Protein AF-A0A150PLE3-F1 (afdb_monomer)

Radius of gyration: 23.39 Å; Cα contacts (8 Å, |Δi|>4): 532; chains: 1; bounding box: 76×38×70 Å

Structure (mmCIF, N/CA/C/O backbone):
data_AF-A0A150PLE3-F1
#
_entry.id   AF-A0A150PLE3-F1
#
loop_
_atom_site.group_PDB
_atom_site.id
_atom_site.type_symbol
_atom_site.label_atom_id
_atom_site.label_alt_id
_atom_site.label_comp_id
_atom_site.label_asym_id
_atom_site.label_entity_id
_atom_site.label_seq_id
_atom_site.pdbx_PDB_ins_code
_atom_site.Cartn_x
_atom_site.Cartn_y
_atom_site.Cartn_z
_atom_site.occupancy
_atom_site.B_iso_or_equiv
_atom_site.auth_seq_id
_atom_site.auth_comp_id
_atom_site.auth_asym_id
_atom_site.auth_atom_id
_atom_site.pdbx_PDB_model_num
ATOM 1 N N . MET A 1 1 ? -50.267 1.550 -5.453 1.00 39.22 1 MET A N 1
ATOM 2 C CA . MET A 1 1 ? -49.563 1.304 -4.182 1.00 39.22 1 MET A CA 1
ATOM 3 C C . MET A 1 1 ? -48.251 2.060 -4.286 1.00 39.22 1 MET A C 1
ATOM 5 O O . MET A 1 1 ? -47.307 1.578 -4.889 1.00 39.22 1 MET A O 1
ATOM 9 N N . THR A 1 2 ? -48.293 3.334 -3.910 1.00 31.88 2 THR A N 1
ATOM 10 C CA . THR A 1 2 ? -47.158 4.260 -3.940 1.00 31.88 2 THR A CA 1
ATOM 11 C C . THR A 1 2 ? -46.211 3.875 -2.815 1.00 31.88 2 THR A C 1
ATOM 13 O O . THR A 1 2 ? -46.629 3.831 -1.661 1.00 31.88 2 THR A O 1
ATOM 16 N N . ILE A 1 3 ? -44.977 3.520 -3.169 1.00 38.31 3 ILE A N 1
ATOM 17 C CA . ILE A 1 3 ? -43.905 3.283 -2.206 1.00 38.31 3 ILE A CA 1
ATOM 18 C C . ILE A 1 3 ? -43.530 4.657 -1.664 1.00 38.31 3 ILE A C 1
ATOM 20 O O . ILE A 1 3 ? -43.031 5.509 -2.396 1.00 38.31 3 ILE A O 1
ATOM 24 N N . ASP A 1 4 ? -43.886 4.869 -0.407 1.00 33.38 4 ASP A N 1
ATOM 25 C CA . ASP A 1 4 ? -43.558 6.048 0.372 1.00 33.38 4 ASP A CA 1
ATOM 26 C C . ASP A 1 4 ? -42.055 5.995 0.672 1.00 33.38 4 ASP A C 1
ATOM 28 O O . ASP A 1 4 ? -41.605 5.267 1.555 1.00 33.38 4 ASP A O 1
ATOM 32 N N . THR A 1 5 ? -41.247 6.678 -0.138 1.00 41.50 5 THR A N 1
ATOM 33 C CA . THR A 1 5 ? -39.854 6.954 0.210 1.00 41.50 5 THR A CA 1
ATOM 34 C C . THR A 1 5 ? -39.858 8.133 1.169 1.00 41.50 5 THR A C 1
ATOM 36 O O . THR A 1 5 ? -39.754 9.290 0.753 1.00 41.50 5 THR A O 1
ATOM 39 N N . THR A 1 6 ? -40.015 7.844 2.458 1.00 40.66 6 THR A N 1
ATOM 40 C CA . THR A 1 6 ? -39.652 8.791 3.512 1.00 40.66 6 THR A CA 1
ATOM 41 C C . THR A 1 6 ? -38.208 9.241 3.279 1.00 40.66 6 THR A C 1
ATOM 43 O O . THR A 1 6 ? -37.345 8.377 3.112 1.00 40.66 6 THR A O 1
ATOM 46 N N . PRO A 1 7 ? -37.920 10.553 3.235 1.00 47.47 7 PRO A N 1
ATOM 47 C CA . PRO A 1 7 ? -36.546 11.028 3.178 1.00 47.47 7 PRO A CA 1
ATOM 48 C C . PRO A 1 7 ? -35.838 10.581 4.460 1.00 47.47 7 PRO A C 1
ATOM 50 O O . PRO A 1 7 ? -36.379 10.780 5.551 1.00 47.47 7 PRO A O 1
ATOM 53 N N . ASP A 1 8 ? -34.670 9.949 4.317 1.00 51.66 8 ASP A N 1
ATOM 54 C CA . ASP A 1 8 ? -33.804 9.590 5.441 1.00 51.66 8 ASP A CA 1
ATOM 55 C C . ASP A 1 8 ? -33.682 10.792 6.380 1.00 51.66 8 ASP A C 1
ATOM 57 O O . ASP A 1 8 ? -33.382 11.914 5.955 1.00 51.66 8 ASP A O 1
ATOM 61 N N . ALA A 1 9 ? -33.985 10.571 7.658 1.00 50.09 9 ALA A N 1
ATOM 62 C CA . ALA A 1 9 ? -33.806 11.590 8.675 1.00 50.09 9 ALA A CA 1
ATOM 63 C C . ALA A 1 9 ? -32.345 12.079 8.636 1.00 50.09 9 ALA A C 1
ATOM 65 O O . ALA A 1 9 ? -31.439 11.257 8.489 1.00 50.09 9 ALA A O 1
ATOM 66 N N . PRO A 1 10 ? -32.085 13.393 8.763 1.00 55.75 10 PRO A N 1
ATOM 67 C CA . PRO A 1 10 ? -30.721 13.901 8.769 1.00 55.75 10 PRO A CA 1
ATOM 68 C C . PRO A 1 10 ? -29.934 13.234 9.898 1.00 55.75 10 PRO A C 1
ATOM 70 O O . PRO A 1 10 ? -30.372 13.249 11.052 1.00 55.75 10 PRO A O 1
ATOM 73 N N . VAL A 1 11 ? -28.782 12.649 9.556 1.00 58.62 11 VAL A N 1
ATOM 74 C CA . VAL A 1 11 ? -27.850 12.080 10.533 1.00 58.62 11 VAL A CA 1
ATOM 75 C C . VAL A 1 11 ? -27.511 13.182 11.545 1.00 58.62 11 VAL A C 1
ATOM 77 O O . VAL A 1 11 ? -27.104 14.277 11.136 1.00 58.62 11 VAL A O 1
ATOM 80 N N . PRO A 1 12 ? -27.733 12.962 12.855 1.00 66.38 12 PRO A N 1
ATOM 81 C CA . PRO A 1 12 ? -27.358 13.928 13.875 1.00 66.38 12 PRO A CA 1
ATOM 82 C C . PRO A 1 12 ? -25.873 14.263 13.752 1.00 66.38 12 PRO A C 1
ATOM 84 O O . PRO A 1 12 ? -25.043 13.368 13.632 1.00 66.38 12 PRO A O 1
ATOM 87 N N . SER A 1 13 ? -25.530 15.552 13.795 1.00 81.69 13 SER A N 1
ATOM 88 C CA . SER A 1 13 ? -24.130 15.975 13.742 1.00 81.69 13 SER A CA 1
ATOM 89 C C . SER A 1 13 ? -23.331 15.307 14.862 1.00 81.69 13 SER A C 1
ATOM 91 O O . SER A 1 13 ? -23.668 15.462 16.037 1.00 81.69 13 SER A O 1
ATOM 93 N N . VAL A 1 14 ? -22.255 14.603 14.503 1.00 89.62 14 VAL A N 1
ATOM 94 C CA . VAL A 1 14 ? -21.328 13.983 15.463 1.00 89.62 14 VAL A CA 1
ATOM 95 C C . VAL A 1 14 ? -20.436 14.999 16.180 1.00 89.62 14 VAL A C 1
ATOM 97 O O . VAL A 1 14 ? -19.838 14.668 17.204 1.00 89.62 14 VAL A O 1
ATOM 100 N N . LEU A 1 15 ? -20.371 16.242 15.684 1.00 89.38 15 LEU A N 1
ATOM 101 C CA . LEU A 1 15 ? -19.474 17.287 16.190 1.00 89.38 15 LEU A CA 1
ATOM 102 C C . LEU A 1 15 ? -19.550 17.484 17.711 1.00 89.38 15 LEU A C 1
ATOM 104 O O . LEU A 1 15 ? -18.491 17.503 18.327 1.00 89.38 15 LEU A O 1
ATOM 108 N N . PRO A 1 16 ? -20.730 17.534 18.368 1.00 93.19 16 PRO A N 1
ATOM 109 C CA . PRO A 1 16 ? -20.786 17.705 19.818 1.00 93.19 16 PRO A CA 1
ATOM 110 C C . PRO A 1 16 ? -20.106 16.563 20.586 1.00 93.19 16 PRO A C 1
ATOM 112 O O . PRO A 1 16 ? -19.439 16.811 21.586 1.00 93.19 16 PRO A O 1
ATOM 115 N N . LYS A 1 17 ? -20.248 15.315 20.115 1.00 93.94 17 LYS A N 1
ATOM 116 C CA . LYS A 1 17 ? -19.614 14.141 20.737 1.00 93.94 17 LYS A CA 1
ATOM 117 C C . LYS A 1 17 ? -18.104 14.147 20.499 1.00 93.94 17 LYS A C 1
ATOM 119 O O . LYS A 1 17 ? -17.339 13.879 21.422 1.00 93.94 17 LYS A O 1
ATOM 124 N N . VAL A 1 18 ? -17.679 14.473 19.278 1.00 93.44 18 VAL A N 1
ATOM 125 C CA . VAL A 1 18 ? -16.258 14.582 18.916 1.00 93.44 18 VAL A CA 1
ATOM 126 C C . VAL A 1 18 ? -15.579 15.699 19.712 1.00 93.44 18 VAL A C 1
ATOM 128 O O . VAL A 1 18 ? -14.498 15.491 20.257 1.00 93.44 18 VAL A O 1
ATOM 131 N N . ASP A 1 19 ? -16.213 16.865 19.822 1.00 93.19 19 ASP A N 1
ATOM 132 C CA . ASP A 1 19 ? -15.675 18.006 20.560 1.00 93.19 19 ASP A CA 1
ATOM 133 C C . ASP A 1 19 ? -15.626 17.734 22.068 1.00 93.19 19 ASP A C 1
ATOM 135 O O . ASP A 1 19 ? -14.649 18.118 22.711 1.00 93.19 19 ASP A O 1
ATOM 139 N N . GLU A 1 20 ? -16.597 16.998 22.629 1.00 94.75 20 GLU A N 1
ATOM 140 C CA . GLU A 1 20 ? -16.521 16.534 24.023 1.00 94.75 20 GLU A CA 1
ATOM 141 C C . GLU A 1 20 ? -15.296 15.627 24.238 1.00 94.75 20 GLU A C 1
ATOM 143 O O . GLU A 1 20 ? -14.551 15.825 25.199 1.00 94.75 20 GLU A O 1
ATOM 148 N N . ILE A 1 21 ? -15.041 14.667 23.339 1.00 93.50 21 ILE A N 1
ATOM 149 C CA . ILE A 1 21 ? -13.860 13.791 23.426 1.00 93.50 21 ILE A CA 1
ATOM 150 C C . ILE A 1 21 ? -12.568 14.614 23.318 1.00 93.50 21 ILE A C 1
ATOM 152 O O . ILE A 1 21 ? -11.680 14.475 24.159 1.00 93.50 21 ILE A O 1
ATOM 156 N N . ARG A 1 22 ? -12.475 15.523 22.339 1.00 93.06 22 ARG A N 1
ATOM 157 C CA . ARG A 1 22 ? -11.304 16.401 22.158 1.00 93.06 22 ARG A CA 1
ATOM 158 C C . ARG A 1 22 ? -11.044 17.272 23.381 1.00 93.06 22 ARG A C 1
ATOM 160 O O . ARG A 1 22 ? -9.894 17.436 23.771 1.00 93.06 22 ARG A O 1
ATOM 167 N N . GLN A 1 23 ? -12.091 17.825 23.994 1.00 91.94 23 GLN A N 1
ATOM 168 C CA . GLN A 1 23 ? -11.955 18.653 25.189 1.00 91.94 23 GLN A CA 1
ATOM 169 C C . GLN A 1 23 ? -11.372 17.858 26.360 1.00 91.94 23 GLN A C 1
ATOM 171 O O . GLN A 1 23 ? -10.548 18.390 27.102 1.00 91.94 23 GLN A O 1
ATOM 176 N N . ARG A 1 24 ? -11.771 16.593 26.514 1.00 91.50 24 ARG A N 1
ATOM 177 C CA . ARG A 1 24 ? -11.245 15.711 27.565 1.00 91.50 24 ARG A CA 1
ATOM 178 C C . ARG A 1 24 ? -9.783 15.346 27.324 1.00 91.50 24 ARG A C 1
ATOM 180 O O 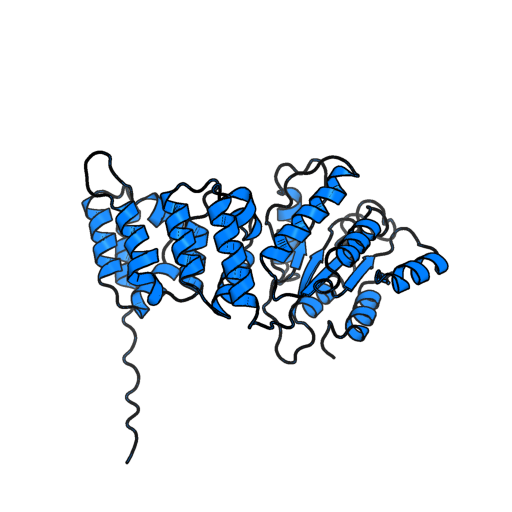. ARG A 1 24 ? -8.986 15.419 28.249 1.00 91.50 24 ARG A O 1
ATOM 187 N N . MET A 1 25 ? -9.426 15.072 26.072 1.00 90.50 25 MET A N 1
ATOM 188 C CA . MET A 1 25 ? -8.047 14.784 25.657 1.00 90.50 25 MET A CA 1
ATOM 189 C C . MET A 1 25 ? -7.132 16.024 25.624 1.00 90.50 25 MET A C 1
ATOM 191 O O . MET A 1 25 ? -5.921 15.904 25.479 1.00 90.50 25 MET A O 1
ATOM 195 N N . ALA A 1 26 ? -7.673 17.243 25.743 1.00 85.75 26 ALA A N 1
ATOM 196 C CA . ALA A 1 26 ? -6.869 18.470 25.696 1.00 85.75 26 ALA A CA 1
ATOM 197 C C . ALA A 1 26 ? -5.962 18.656 26.930 1.00 85.75 26 ALA A C 1
ATOM 199 O O . ALA A 1 26 ? -5.057 19.494 26.919 1.00 85.75 26 ALA A O 1
ATOM 200 N N . SER A 1 27 ? -6.213 17.904 28.003 1.00 77.94 27 SER A N 1
ATOM 201 C CA . SER A 1 27 ? -5.409 17.881 29.226 1.00 77.94 27 SER A CA 1
ATOM 202 C C . SER A 1 27 ? -5.135 16.440 29.659 1.00 77.94 27 SER A C 1
ATOM 204 O O . SER A 1 27 ? -5.457 15.511 28.931 1.00 77.94 27 SER A O 1
ATOM 206 N N . HIS A 1 28 ? -4.527 16.229 30.830 1.00 79.69 28 HIS A N 1
ATOM 207 C CA . HIS A 1 28 ? -4.332 14.872 31.344 1.00 79.69 28 HIS A CA 1
ATOM 208 C C . HIS A 1 28 ? -5.683 14.161 31.509 1.00 79.69 28 HIS A C 1
ATOM 210 O O . HIS A 1 28 ? -6.476 14.561 32.361 1.00 79.69 28 HIS A O 1
ATOM 216 N N . THR A 1 29 ? -5.909 13.118 30.713 1.00 81.56 29 THR A N 1
ATOM 217 C CA . THR A 1 29 ? -7.117 12.293 30.759 1.00 81.56 29 THR A CA 1
ATOM 218 C C . THR A 1 29 ? -7.125 11.477 32.050 1.00 81.56 29 THR A C 1
ATOM 220 O O . THR A 1 29 ? -6.247 10.643 32.286 1.00 81.56 29 THR A O 1
ATOM 223 N N . ASP A 1 30 ? -8.097 11.736 32.924 1.00 85.69 30 ASP A N 1
ATOM 224 C CA . ASP A 1 30 ? -8.266 10.968 34.153 1.00 85.69 30 ASP A CA 1
ATOM 225 C C . ASP A 1 30 ? -9.236 9.781 33.975 1.00 85.69 30 ASP A C 1
ATOM 227 O O . ASP A 1 30 ? -9.789 9.532 32.906 1.00 85.69 30 ASP A O 1
ATOM 231 N N . ARG A 1 31 ? -9.475 9.017 35.049 1.00 82.56 31 ARG A N 1
ATOM 232 C CA . ARG A 1 31 ? -10.356 7.832 35.004 1.00 82.56 31 ARG A CA 1
ATOM 233 C C . ARG A 1 31 ? -11.800 8.161 34.620 1.00 82.56 31 ARG A C 1
ATOM 235 O O . ARG A 1 31 ? -12.495 7.307 34.068 1.00 82.56 31 ARG A O 1
ATOM 242 N N . HIS A 1 32 ? -12.288 9.336 35.008 1.00 86.06 32 HIS A N 1
ATOM 243 C CA . HIS A 1 32 ? -13.633 9.773 34.667 1.00 86.06 32 HIS A CA 1
ATOM 244 C C . HIS A 1 32 ? -13.705 10.173 33.201 1.00 86.06 32 HIS A C 1
ATOM 246 O O . HIS A 1 32 ? -14.693 9.833 32.551 1.00 86.06 32 HIS A O 1
ATOM 252 N N . ASP A 1 33 ? -12.658 10.813 32.686 1.00 89.38 33 ASP A N 1
ATOM 253 C CA . ASP A 1 33 ? -12.546 11.147 31.272 1.00 89.38 33 ASP A CA 1
ATOM 254 C C . ASP A 1 33 ? -12.448 9.895 30.396 1.00 89.38 33 ASP A C 1
ATOM 256 O O . ASP A 1 33 ? -13.267 9.738 29.493 1.00 89.38 33 ASP A O 1
ATOM 260 N N . GLU A 1 34 ? -11.548 8.956 30.712 1.00 91.00 34 GLU A N 1
ATOM 261 C CA . GLU A 1 34 ? -11.399 7.674 30.000 1.00 91.00 34 GLU A CA 1
ATOM 262 C C . GLU A 1 34 ? -12.737 6.917 29.927 1.00 91.00 34 GLU A C 1
ATOM 264 O O . GLU A 1 34 ? -13.187 6.501 28.857 1.00 91.00 34 GLU A O 1
ATOM 269 N N . ARG A 1 35 ? -13.431 6.785 31.067 1.00 90.00 35 ARG A N 1
ATOM 270 C CA . ARG A 1 35 ? -14.735 6.113 31.122 1.00 90.00 35 ARG A CA 1
ATOM 271 C C . ARG A 1 35 ? -15.794 6.863 30.323 1.00 90.00 35 ARG A C 1
ATOM 273 O O . ARG A 1 35 ? -16.616 6.238 29.659 1.00 90.00 35 ARG A O 1
ATOM 280 N N . ARG A 1 36 ? -15.796 8.194 30.381 1.00 93.75 36 ARG A N 1
ATOM 281 C CA . ARG A 1 36 ? -16.767 9.000 29.645 1.00 93.75 36 ARG A CA 1
ATOM 282 C C . ARG A 1 36 ? -16.551 8.898 28.137 1.00 93.75 36 ARG A C 1
ATOM 284 O O . ARG A 1 36 ? -17.527 8.813 27.400 1.00 93.75 36 ARG A O 1
ATOM 291 N N . ILE A 1 37 ? -15.302 8.847 27.685 1.00 94.00 37 ILE A N 1
ATOM 292 C CA . ILE A 1 37 ? -14.962 8.586 26.284 1.00 94.00 37 ILE A CA 1
ATOM 293 C C . ILE A 1 37 ? -15.528 7.224 25.852 1.00 94.00 37 ILE A C 1
ATOM 295 O O . ILE A 1 37 ? -16.214 7.151 24.832 1.00 94.00 37 ILE A O 1
ATOM 299 N N . LEU A 1 38 ? -15.334 6.171 26.656 1.00 94.38 38 LEU A N 1
ATOM 300 C CA . LEU A 1 38 ? -15.915 4.848 26.393 1.00 94.38 38 LEU A CA 1
ATOM 301 C C . LEU A 1 38 ? -17.447 4.884 26.319 1.00 94.38 38 LEU A C 1
ATOM 303 O O . LEU A 1 38 ? -18.021 4.311 25.399 1.00 94.38 38 LEU A O 1
ATOM 307 N N . GLU A 1 39 ? -18.116 5.577 27.242 1.00 95.44 39 GLU A N 1
ATOM 308 C CA . GLU A 1 39 ? -19.578 5.734 27.233 1.00 95.44 39 GLU A CA 1
ATOM 309 C C . GLU A 1 39 ? -20.081 6.433 25.962 1.00 95.44 39 GLU A C 1
ATOM 311 O O . GLU A 1 39 ? -21.089 6.019 25.388 1.00 95.44 39 GLU A O 1
ATOM 316 N N . ILE A 1 40 ? -19.385 7.485 25.517 1.00 96.25 40 ILE A N 1
ATOM 317 C CA . ILE A 1 40 ? -19.740 8.231 24.304 1.00 96.25 40 ILE A CA 1
ATOM 318 C C . ILE A 1 40 ? -19.611 7.332 23.070 1.00 96.25 40 ILE A C 1
ATOM 320 O O . ILE A 1 40 ? -20.536 7.286 22.258 1.00 96.25 40 ILE A O 1
ATOM 324 N N . LEU A 1 41 ? -18.499 6.602 22.943 1.00 96.50 41 LEU A N 1
ATOM 325 C CA . LEU A 1 41 ? -18.254 5.694 21.818 1.00 96.50 41 LEU A CA 1
ATOM 326 C C . LEU A 1 41 ? -19.226 4.505 21.830 1.00 96.50 41 LEU A C 1
ATOM 328 O O . LEU A 1 41 ? -19.823 4.181 20.806 1.00 96.50 41 LEU A O 1
ATOM 332 N N . ALA A 1 42 ? -19.449 3.888 22.992 1.00 96.69 42 ALA A N 1
ATOM 333 C CA . ALA A 1 42 ? -20.355 2.752 23.134 1.00 96.69 42 ALA A CA 1
ATOM 334 C C . ALA A 1 42 ? -21.823 3.134 22.886 1.00 96.69 42 ALA A C 1
ATOM 336 O O . ALA A 1 42 ? -22.580 2.334 22.337 1.00 96.69 42 ALA A O 1
ATOM 337 N N . GLY A 1 43 ? -22.226 4.350 23.269 1.00 95.88 43 GLY A N 1
ATOM 338 C CA . GLY A 1 43 ? -23.582 4.869 23.086 1.00 95.88 43 GLY A CA 1
ATOM 339 C C . GLY A 1 43 ? -23.864 5.474 21.706 1.00 95.88 43 GLY A C 1
ATOM 340 O O . GLY A 1 43 ? -25.008 5.838 21.435 1.00 95.88 43 GLY A O 1
ATOM 341 N N . ALA A 1 44 ? -22.856 5.612 20.842 1.00 96.19 44 ALA A N 1
ATOM 342 C CA . ALA A 1 44 ? -23.039 6.102 19.480 1.00 96.19 44 ALA A CA 1
ATOM 343 C C . ALA A 1 44 ? -23.742 5.056 18.600 1.00 96.19 44 ALA A C 1
ATOM 345 O O . ALA A 1 44 ? -23.490 3.851 18.713 1.00 96.19 44 ALA A O 1
ATOM 346 N N . THR A 1 45 ? -24.602 5.518 17.690 1.00 96.38 45 THR A N 1
ATOM 347 C CA . THR A 1 45 ? -25.129 4.676 16.602 1.00 96.38 45 THR A CA 1
ATOM 348 C C . THR A 1 45 ? -23.991 4.202 15.689 1.00 96.38 45 THR A C 1
ATOM 350 O O . THR A 1 45 ? -22.887 4.735 15.756 1.00 96.38 45 THR A O 1
ATOM 353 N N . ALA A 1 46 ? -24.234 3.201 14.838 1.00 95.50 46 ALA A N 1
ATOM 354 C CA . ALA A 1 46 ? -23.211 2.699 13.914 1.00 95.50 46 ALA A CA 1
ATOM 355 C C . ALA A 1 46 ? -22.648 3.808 13.002 1.00 95.50 46 ALA A C 1
ATOM 357 O O . ALA A 1 46 ? -21.436 3.972 12.912 1.00 95.50 46 ALA A O 1
ATOM 358 N N . VAL A 1 47 ? -23.533 4.622 12.412 1.00 94.69 47 VAL A N 1
ATOM 359 C CA . VAL A 1 47 ? -23.154 5.747 11.538 1.00 94.69 47 VAL A CA 1
ATOM 360 C C . VAL A 1 47 ? -22.364 6.804 12.307 1.00 94.69 47 VAL A C 1
ATOM 362 O O . VAL A 1 47 ? -21.306 7.228 11.856 1.00 94.69 47 VAL A O 1
ATOM 365 N N . GLU A 1 48 ? -22.837 7.193 13.496 1.00 95.69 48 GLU A N 1
ATOM 366 C CA . GLU A 1 48 ? -22.120 8.173 14.315 1.00 95.69 48 GLU A CA 1
ATOM 367 C C . GLU A 1 48 ? -20.739 7.659 14.732 1.00 95.69 48 GLU A C 1
ATOM 369 O O . GLU A 1 48 ? -19.779 8.418 14.690 1.00 95.69 48 GLU A O 1
ATOM 374 N N . LEU A 1 49 ? -20.623 6.389 15.137 1.00 96.69 49 LEU A N 1
ATOM 375 C CA . LEU A 1 49 ? -19.351 5.810 15.563 1.00 96.69 49 LEU A CA 1
ATOM 376 C C . LEU A 1 49 ? -18.329 5.835 14.422 1.00 96.69 49 LEU A C 1
ATOM 378 O O . LEU A 1 49 ? -17.205 6.287 14.635 1.00 96.69 49 LEU A O 1
ATOM 382 N N . ASP A 1 50 ? -18.720 5.398 13.223 1.00 95.44 50 ASP A N 1
ATOM 383 C CA . ASP A 1 50 ? -17.850 5.411 12.043 1.00 95.44 50 ASP A CA 1
ATOM 384 C C . ASP A 1 50 ? -17.371 6.835 11.712 1.00 95.44 50 ASP A C 1
ATOM 386 O O . ASP A 1 50 ? -16.166 7.092 11.643 1.00 95.44 50 ASP A O 1
ATOM 390 N N . GLU A 1 51 ? -18.298 7.797 11.629 1.00 94.69 51 GLU A N 1
ATOM 391 C CA . GLU A 1 51 ? -17.980 9.205 11.362 1.00 94.69 51 GLU A CA 1
ATOM 392 C C . GLU A 1 51 ? -17.101 9.834 12.452 1.00 94.69 51 GLU A C 1
ATOM 394 O O . GLU A 1 51 ? -16.204 10.629 12.152 1.00 94.69 51 GLU A O 1
ATOM 399 N N . MET A 1 52 ? -17.332 9.489 13.720 1.00 96.06 52 MET A N 1
ATOM 400 C CA . MET A 1 52 ? -16.533 9.977 14.842 1.00 96.06 52 MET A CA 1
ATOM 401 C C . MET A 1 52 ? -15.083 9.501 14.745 1.00 96.06 52 MET A C 1
ATOM 403 O O . MET A 1 52 ? -14.173 10.314 14.914 1.00 96.06 52 MET A O 1
ATOM 407 N N . LEU A 1 53 ? -14.843 8.217 14.450 1.00 95.56 53 LEU A N 1
ATOM 408 C CA . LEU A 1 53 ? -13.479 7.679 14.356 1.00 95.56 53 LEU A CA 1
ATOM 409 C C . LEU A 1 53 ? -12.672 8.312 13.216 1.00 95.56 53 LEU A C 1
ATOM 411 O O . LEU A 1 53 ? -11.452 8.410 13.319 1.00 95.56 53 LEU A O 1
ATOM 415 N N . LEU A 1 54 ? -13.336 8.780 12.158 1.00 93.94 54 LEU A N 1
ATOM 416 C CA . LEU A 1 54 ? -12.688 9.494 11.056 1.00 93.94 54 LEU A CA 1
ATOM 417 C C . LEU A 1 54 ? -12.309 10.941 11.400 1.00 93.94 54 LEU A C 1
ATOM 419 O O . LEU A 1 54 ? -11.448 11.519 10.739 1.00 93.94 54 LEU A O 1
ATOM 423 N N . GLN A 1 55 ? -12.931 11.533 12.422 1.00 94.19 55 GLN A N 1
ATOM 424 C CA . GLN A 1 55 ? -12.678 12.914 12.849 1.00 94.19 55 GLN A CA 1
ATOM 425 C C . GLN A 1 55 ? -11.773 13.023 14.082 1.00 94.19 55 GLN A C 1
ATOM 427 O O . GLN A 1 55 ? -11.268 14.110 14.387 1.00 94.19 55 GLN A O 1
ATOM 432 N N . LEU A 1 56 ? -11.595 11.929 14.819 1.00 93.88 56 LEU A N 1
ATOM 433 C CA . LEU A 1 56 ? -10.745 11.873 16.001 1.00 93.88 56 LEU A CA 1
ATOM 434 C C . LEU A 1 56 ? -9.285 11.615 15.622 1.00 93.88 56 LEU A C 1
ATOM 436 O O . LEU A 1 56 ? -8.982 10.850 14.708 1.00 93.88 56 LEU A O 1
ATOM 440 N N . ASP A 1 57 ? -8.364 12.200 16.390 1.00 92.00 57 ASP A N 1
ATOM 441 C CA . ASP A 1 57 ? -6.975 11.746 16.392 1.00 92.00 57 ASP A CA 1
ATOM 442 C C . ASP A 1 57 ? -6.910 10.422 17.161 1.00 92.00 57 ASP A C 1
ATOM 444 O O . ASP A 1 57 ? -6.740 10.383 18.382 1.00 92.00 57 ASP A O 1
ATOM 448 N N . LEU A 1 58 ? -7.095 9.319 16.434 1.00 93.38 58 LEU A N 1
ATOM 449 C CA . LEU A 1 58 ? -7.078 7.976 17.012 1.00 93.38 58 LEU A CA 1
ATOM 450 C C . LEU A 1 58 ? -5.727 7.633 17.639 1.00 93.38 58 LEU A C 1
ATOM 452 O O . LEU A 1 58 ? -5.668 6.835 18.575 1.00 93.38 58 LEU A O 1
ATOM 456 N N . ARG A 1 59 ? -4.635 8.235 17.156 1.00 89.88 59 ARG A N 1
ATOM 457 C CA . ARG A 1 59 ? -3.313 8.001 17.729 1.00 89.88 59 ARG A CA 1
ATOM 458 C C . ARG A 1 59 ? -3.212 8.647 19.102 1.00 89.88 59 ARG A C 1
ATOM 460 O O . ARG A 1 59 ? -2.706 7.984 20.005 1.00 89.88 59 ARG A O 1
ATOM 467 N N . ALA A 1 60 ? -3.688 9.879 19.257 1.00 89.56 60 ALA A N 1
ATOM 468 C CA . ALA A 1 60 ? -3.785 10.527 20.561 1.00 89.56 60 ALA A CA 1
ATOM 469 C C . ALA A 1 60 ? -4.754 9.760 21.474 1.00 89.56 60 ALA A C 1
ATOM 471 O O . ALA A 1 60 ? -4.385 9.381 22.579 1.00 89.56 60 ALA A O 1
ATOM 472 N N . LEU A 1 61 ? -5.939 9.398 20.973 1.00 91.88 61 LEU A N 1
ATOM 473 C CA . LEU A 1 61 ? -6.971 8.705 21.750 1.00 91.88 61 LEU A CA 1
ATOM 474 C C . LEU A 1 61 ? -6.467 7.383 22.342 1.00 91.88 61 LEU A C 1
ATOM 476 O O . LEU A 1 61 ? -6.568 7.150 23.541 1.00 91.88 61 LEU A O 1
ATOM 480 N N . LEU A 1 62 ? -5.879 6.518 21.514 1.00 90.88 62 LEU A N 1
ATOM 481 C CA . LEU A 1 62 ? -5.330 5.235 21.964 1.00 90.88 62 LEU A CA 1
ATOM 482 C C . LEU A 1 62 ? -4.067 5.389 22.834 1.00 90.88 62 LEU A C 1
ATOM 484 O O . LEU A 1 62 ? -3.502 4.387 23.277 1.00 90.88 62 LEU A O 1
ATOM 488 N N . GLY A 1 63 ? -3.490 6.593 22.897 1.00 86.81 63 GLY A N 1
ATOM 489 C CA . GLY A 1 63 ? -2.298 6.920 23.683 1.00 86.81 63 GLY A CA 1
ATOM 490 C C . GLY A 1 63 ? -2.637 7.536 25.039 1.00 86.81 63 GLY A C 1
ATOM 491 O O . GLY A 1 63 ? -1.875 7.344 25.976 1.00 86.81 63 GLY A O 1
ATOM 492 N N . ASP A 1 64 ? -3.777 8.221 25.131 1.00 85.69 64 ASP A N 1
ATOM 493 C CA . ASP A 1 64 ? -4.269 8.878 26.345 1.00 85.69 64 ASP A CA 1
ATOM 494 C C . ASP A 1 64 ? -5.125 7.961 27.231 1.00 85.69 64 ASP A C 1
ATOM 496 O O . ASP A 1 64 ? -5.380 8.290 28.388 1.00 85.69 64 ASP A O 1
ATOM 500 N N . VAL A 1 65 ? -5.610 6.835 26.696 1.00 84.69 65 VAL A N 1
ATOM 501 C CA . VAL A 1 65 ? -6.380 5.841 27.454 1.00 84.69 65 VAL A CA 1
ATOM 502 C C . VAL A 1 65 ? -5.462 4.703 27.890 1.00 84.69 65 VAL A C 1
ATOM 504 O O . VAL A 1 65 ? -4.892 4.011 27.044 1.00 84.69 65 VAL A O 1
ATOM 507 N N . ASP A 1 66 ? -5.378 4.479 29.203 1.00 82.56 66 ASP A N 1
ATOM 508 C CA . ASP A 1 66 ? -4.431 3.551 29.825 1.00 82.56 66 ASP A CA 1
ATOM 509 C C . ASP A 1 66 ? -5.101 2.389 30.577 1.00 82.56 66 ASP A C 1
ATOM 511 O O . ASP A 1 66 ? -6.159 2.531 31.193 1.00 82.56 66 ASP A O 1
ATOM 515 N N . ASP A 1 67 ? -4.412 1.243 30.603 1.00 82.31 67 ASP A N 1
ATOM 516 C CA . ASP A 1 67 ? -4.668 0.178 31.578 1.00 82.31 67 ASP A CA 1
ATOM 517 C C . ASP A 1 67 ? -3.877 0.464 32.859 1.00 82.31 67 ASP A C 1
ATOM 519 O O . ASP A 1 67 ? -2.739 0.946 32.824 1.00 82.31 67 ASP A O 1
ATOM 523 N N . ARG A 1 68 ? -4.467 0.181 34.023 1.00 76.38 68 ARG A N 1
ATOM 524 C CA . ARG A 1 68 ? -3.879 0.558 35.317 1.00 76.38 68 ARG A CA 1
ATOM 525 C C . ARG A 1 68 ? -3.610 -0.677 36.161 1.00 76.38 68 ARG A C 1
ATOM 527 O O . ARG A 1 68 ? -4.489 -1.499 36.361 1.00 76.38 68 ARG A O 1
ATOM 534 N N . LEU A 1 69 ? -2.439 -0.717 36.810 1.00 68.50 69 LEU A N 1
ATOM 535 C CA . LEU A 1 69 ? -2.083 -1.770 37.782 1.00 68.50 69 LEU A CA 1
ATOM 536 C C . LEU A 1 69 ? -3.152 -1.972 38.873 1.00 68.50 69 LEU A C 1
ATOM 538 O O . LEU A 1 69 ? -3.312 -3.075 39.387 1.00 68.50 69 LEU A O 1
ATOM 542 N N . ILE A 1 70 ? -3.845 -0.891 39.254 1.00 64.38 70 ILE A N 1
ATOM 543 C CA . ILE A 1 70 ? -4.987 -0.897 40.175 1.00 64.38 70 ILE A CA 1
ATOM 544 C C . ILE A 1 70 ? -6.054 0.068 39.633 1.00 64.38 70 ILE A C 1
ATOM 546 O O . ILE A 1 70 ? -6.003 1.284 39.868 1.00 64.38 70 ILE A O 1
ATOM 550 N N . GLY A 1 71 ? -7.028 -0.463 38.900 1.00 64.12 71 GLY A N 1
ATOM 551 C CA . GLY A 1 71 ? -8.108 0.299 38.275 1.00 64.12 71 GLY A CA 1
ATOM 552 C C . GLY A 1 71 ? -8.752 -0.477 37.125 1.00 64.12 71 GLY A C 1
ATOM 553 O O . GLY A 1 71 ? -8.417 -1.641 36.940 1.00 64.12 71 GLY A O 1
ATOM 554 N N . PRO A 1 72 ? -9.700 0.134 36.397 1.00 75.31 72 PRO A N 1
ATOM 555 C CA . PRO A 1 72 ? -10.243 -0.460 35.181 1.00 75.31 72 PRO A CA 1
ATOM 556 C C . PRO A 1 72 ? -9.191 -0.480 34.063 1.00 75.31 72 PRO A C 1
ATOM 558 O O . PRO A 1 72 ? -8.407 0.463 33.933 1.00 75.31 72 PRO A O 1
ATOM 561 N N . ASP A 1 73 ? -9.227 -1.530 33.247 1.00 86.00 73 ASP A N 1
ATOM 562 C CA . ASP A 1 73 ? -8.403 -1.678 32.045 1.00 86.00 73 ASP A CA 1
ATOM 563 C C . ASP A 1 73 ? -9.085 -0.962 30.869 1.00 86.00 73 ASP A C 1
ATOM 565 O O . ASP A 1 73 ? -9.690 -1.576 29.985 1.00 86.00 73 ASP A O 1
ATOM 569 N N . ASN A 1 74 ? -9.085 0.374 30.918 1.00 87.44 74 ASN A N 1
ATOM 570 C CA . ASN A 1 74 ? -9.829 1.206 29.973 1.00 87.44 74 ASN A CA 1
ATOM 571 C C . ASN A 1 74 ? -9.248 1.151 28.554 1.00 87.44 74 ASN A C 1
ATOM 573 O O . ASN A 1 74 ? -9.999 1.316 27.590 1.00 87.44 74 ASN A O 1
ATOM 577 N N . ARG A 1 75 ? -7.946 0.882 28.397 1.00 90.31 75 ARG A N 1
ATOM 578 C CA . ARG A 1 75 ? -7.321 0.724 27.079 1.00 90.31 75 ARG A CA 1
ATOM 579 C C . ARG A 1 75 ? -7.725 -0.598 26.449 1.00 90.31 75 ARG A C 1
ATOM 581 O O . ARG A 1 75 ? -8.098 -0.625 25.276 1.00 90.31 75 ARG A O 1
ATOM 588 N N . THR A 1 76 ? -7.711 -1.672 27.234 1.00 92.25 76 THR A N 1
ATOM 589 C CA . THR A 1 76 ? -8.237 -2.972 26.811 1.00 92.25 76 THR A CA 1
ATOM 590 C C . THR A 1 76 ? -9.717 -2.859 26.444 1.00 92.25 76 THR A C 1
ATOM 592 O O . THR A 1 76 ? -10.098 -3.264 25.348 1.00 92.25 76 THR A O 1
ATOM 595 N N . ALA A 1 77 ? -10.530 -2.209 27.283 1.00 93.56 77 ALA A N 1
ATOM 596 C CA . ALA A 1 77 ? -11.950 -1.994 27.007 1.00 93.56 77 ALA A CA 1
ATOM 597 C C . ALA A 1 77 ? -12.192 -1.174 25.727 1.00 93.56 77 ALA A C 1
ATOM 599 O O . ALA A 1 77 ? -13.090 -1.499 24.953 1.00 93.56 77 ALA A O 1
ATOM 600 N N . LEU A 1 78 ? -11.385 -0.138 25.472 1.00 95.31 78 LEU A N 1
ATOM 601 C CA . LEU A 1 78 ? -11.474 0.657 24.246 1.00 95.31 78 LEU A CA 1
ATOM 602 C C . LEU A 1 78 ? -11.169 -0.186 23.005 1.00 95.31 78 LEU A C 1
ATOM 604 O O . LEU A 1 78 ? -11.884 -0.109 22.006 1.00 95.31 78 LEU A O 1
ATOM 608 N N . LEU A 1 79 ? -10.117 -1.004 23.058 1.00 96.00 79 LEU A N 1
ATOM 609 C CA . LEU A 1 79 ? -9.744 -1.860 21.937 1.00 96.00 79 LEU A CA 1
ATOM 610 C C . LEU A 1 79 ? -10.752 -2.986 21.715 1.00 96.00 79 LEU A C 1
ATOM 612 O O . LEU A 1 79 ? -11.084 -3.260 20.564 1.00 96.00 79 LEU A O 1
ATOM 616 N N . ASP A 1 80 ? -11.274 -3.608 22.769 1.00 96.06 80 ASP A N 1
ATOM 617 C CA . ASP A 1 80 ? -12.346 -4.601 22.661 1.00 96.06 80 ASP A CA 1
ATOM 618 C C . ASP A 1 80 ? -13.612 -3.980 22.054 1.00 96.06 80 ASP A C 1
ATOM 620 O O . ASP A 1 80 ? -14.150 -4.523 21.086 1.00 96.06 80 ASP A O 1
ATOM 624 N N . LEU A 1 81 ? -14.008 -2.786 22.509 1.00 97.12 81 LEU A N 1
ATOM 625 C CA . LEU A 1 81 ? -15.151 -2.063 21.955 1.00 97.12 81 LEU A CA 1
ATOM 626 C C . LEU A 1 81 ? -14.991 -1.835 20.445 1.00 97.12 81 LEU A C 1
ATOM 628 O O . LEU A 1 81 ? -15.888 -2.171 19.674 1.00 97.12 81 LEU A O 1
ATOM 632 N N . LEU A 1 82 ? -13.856 -1.278 20.010 1.00 97.38 82 LEU A N 1
ATOM 633 C CA . LEU A 1 82 ? -13.662 -0.853 18.618 1.00 97.38 82 LEU A CA 1
ATOM 634 C C . LEU A 1 82 ? -13.260 -1.992 17.667 1.00 97.38 82 LEU A C 1
ATOM 636 O O . LEU A 1 82 ? -13.549 -1.917 16.475 1.00 97.38 82 LEU A O 1
ATOM 640 N N . THR A 1 83 ? -12.592 -3.040 18.162 1.00 97.44 83 THR A N 1
ATOM 641 C CA . THR A 1 83 ? -12.062 -4.131 17.315 1.00 97.44 83 THR A CA 1
ATOM 642 C C . THR A 1 83 ? -12.793 -5.454 17.457 1.00 97.44 83 THR A C 1
ATOM 644 O O . THR A 1 83 ? -12.622 -6.310 16.595 1.00 97.44 83 THR A O 1
ATOM 647 N N . ALA A 1 84 ? -13.611 -5.643 18.491 1.00 96.06 84 ALA A N 1
ATOM 648 C CA . ALA A 1 84 ? -14.437 -6.835 18.647 1.00 96.06 84 ALA A CA 1
ATOM 649 C C . ALA A 1 84 ? -15.925 -6.477 18.591 1.00 96.06 84 ALA A C 1
ATOM 651 O O . ALA A 1 84 ? -16.596 -6.829 17.622 1.00 96.06 84 ALA A O 1
ATOM 652 N N . ASP A 1 85 ? -16.423 -5.742 19.584 1.00 97.50 85 ASP A N 1
ATOM 653 C CA . ASP A 1 85 ? -17.865 -5.590 19.811 1.00 97.50 85 ASP A CA 1
ATOM 654 C C . ASP A 1 85 ? -18.551 -4.763 18.720 1.00 97.50 85 ASP A C 1
ATOM 656 O O . ASP A 1 85 ? -19.635 -5.110 18.252 1.00 97.50 85 ASP A O 1
ATOM 660 N N . ARG A 1 86 ? -17.908 -3.667 18.303 1.00 97.56 86 ARG A N 1
ATOM 661 C CA . ARG A 1 86 ? -18.446 -2.703 17.334 1.00 97.56 86 ARG A CA 1
ATOM 662 C C . ARG A 1 86 ? -17.697 -2.710 16.002 1.00 97.56 86 ARG A C 1
ATOM 664 O O . ARG A 1 86 ? -17.991 -1.879 15.154 1.00 97.56 86 ARG A O 1
ATOM 671 N N . LEU A 1 87 ? -16.774 -3.651 15.760 1.00 97.44 87 LEU A N 1
ATOM 672 C CA . LEU A 1 87 ? -16.025 -3.710 14.491 1.00 97.44 87 LEU A CA 1
ATOM 673 C C . LEU A 1 87 ? -16.959 -3.812 13.272 1.00 97.44 87 LEU A C 1
ATOM 675 O O . LEU A 1 87 ? -16.672 -3.250 12.215 1.00 97.44 87 LEU A O 1
ATOM 679 N N . GLY A 1 88 ? -18.082 -4.523 13.421 1.00 96.44 88 GLY A N 1
ATOM 680 C CA . GLY A 1 88 ? -19.104 -4.670 12.382 1.00 96.44 88 GLY A CA 1
ATOM 681 C C . GLY A 1 88 ? -19.778 -3.359 11.969 1.00 96.44 88 GLY A C 1
ATOM 682 O O . GLY A 1 88 ? -20.260 -3.273 10.844 1.00 96.44 88 GLY A O 1
ATOM 683 N N . ASP A 1 89 ? -19.746 -2.343 12.831 1.00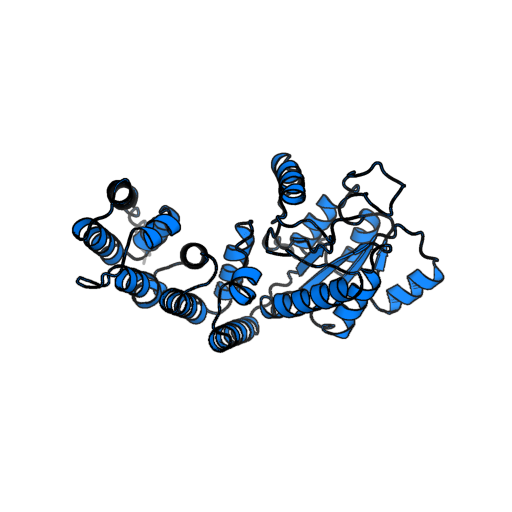 97.00 89 ASP A N 1
ATOM 684 C CA . ASP A 1 89 ? -20.307 -1.020 12.554 1.00 97.00 89 ASP A CA 1
ATOM 685 C C . ASP A 1 89 ? -19.326 -0.107 11.812 1.00 97.00 89 ASP A C 1
ATOM 687 O O . ASP A 1 89 ? -19.726 0.941 11.314 1.00 97.00 89 ASP A O 1
ATOM 691 N N . LEU A 1 90 ? -18.047 -0.491 11.747 1.00 97.31 90 LEU A N 1
ATOM 692 C CA . LEU A 1 90 ? -16.990 0.319 11.152 1.00 97.31 90 LEU A CA 1
ATOM 693 C C . LEU A 1 90 ? -16.803 -0.020 9.676 1.00 97.31 90 LEU A C 1
ATOM 695 O O . LEU A 1 90 ? -16.513 -1.170 9.317 1.00 97.31 90 LEU A O 1
ATOM 699 N N . GLY A 1 91 ? -16.868 1.006 8.835 1.00 96.50 91 GLY A N 1
ATOM 700 C CA . GLY A 1 91 ? -16.450 0.960 7.446 1.00 96.50 91 GLY A CA 1
ATOM 701 C C . GLY A 1 91 ? -14.934 0.813 7.304 1.00 96.50 91 GLY A C 1
ATOM 702 O O . GLY A 1 91 ? -14.151 1.025 8.236 1.00 96.50 91 GLY A O 1
ATOM 703 N N . VAL A 1 92 ? -14.489 0.461 6.095 1.00 95.94 92 VAL A N 1
ATOM 704 C CA . VAL A 1 92 ? -13.056 0.296 5.793 1.00 95.94 92 VAL A CA 1
ATOM 705 C C . VAL A 1 92 ? -12.216 1.532 6.143 1.00 95.94 92 VAL A C 1
ATOM 707 O O . VAL A 1 92 ? -11.148 1.342 6.726 1.00 95.94 92 VAL A O 1
ATOM 710 N N . PRO A 1 93 ? -12.650 2.781 5.870 1.00 94.00 93 PRO A N 1
ATOM 711 C CA . PRO A 1 93 ? -11.866 3.959 6.237 1.00 94.00 93 PRO A CA 1
ATOM 712 C C . PRO A 1 93 ? -11.573 4.053 7.742 1.00 94.00 93 PRO A C 1
ATOM 714 O O . PRO A 1 93 ? -10.433 4.334 8.122 1.00 94.00 93 PRO A O 1
ATOM 717 N N . ALA A 1 94 ? -12.561 3.765 8.597 1.00 96.00 94 ALA A N 1
ATOM 718 C CA . ALA A 1 94 ? -12.396 3.792 10.049 1.00 96.00 94 ALA A CA 1
ATOM 719 C C . ALA A 1 94 ? -11.514 2.635 10.538 1.00 96.00 94 ALA A C 1
ATOM 721 O O . ALA A 1 94 ? -10.621 2.842 11.361 1.00 96.00 94 ALA A O 1
ATOM 722 N N . ARG A 1 95 ? -11.676 1.432 9.968 1.00 97.31 95 ARG A N 1
ATOM 723 C CA . ARG A 1 95 ? -10.788 0.286 10.241 1.00 97.31 95 ARG A CA 1
ATOM 724 C C . ARG A 1 95 ? -9.336 0.578 9.862 1.00 97.31 95 ARG A C 1
ATOM 726 O O . ARG A 1 95 ? -8.435 0.267 10.637 1.00 97.31 95 ARG A O 1
ATOM 733 N N . ALA A 1 96 ? -9.106 1.209 8.709 1.00 93.31 96 ALA A N 1
ATOM 734 C CA . ALA A 1 96 ? -7.777 1.629 8.268 1.00 93.31 96 ALA A CA 1
ATOM 735 C C . ALA A 1 96 ? -7.184 2.692 9.204 1.00 93.31 96 ALA A C 1
ATOM 737 O O . ALA A 1 96 ? -6.010 2.614 9.559 1.00 93.31 96 ALA A O 1
ATOM 738 N N . ALA A 1 97 ? -7.994 3.660 9.646 1.00 92.12 97 ALA A N 1
ATOM 739 C CA . ALA A 1 97 ? -7.567 4.667 10.615 1.00 92.12 97 ALA A CA 1
ATOM 740 C C . ALA A 1 97 ? -7.159 4.028 11.951 1.00 92.12 97 ALA A C 1
ATOM 742 O O . ALA A 1 97 ? -6.127 4.387 12.516 1.00 92.12 97 ALA A O 1
ATOM 743 N N . LEU A 1 98 ? -7.930 3.047 12.425 1.00 94.69 98 LEU A N 1
ATOM 744 C CA . LEU A 1 98 ? -7.658 2.335 13.668 1.00 94.69 98 LEU A CA 1
ATOM 745 C C . LEU A 1 98 ? -6.396 1.468 13.574 1.00 94.69 98 LEU A C 1
ATOM 747 O O . LEU A 1 98 ? -5.537 1.547 14.449 1.00 94.69 98 LEU A O 1
ATOM 751 N N . ALA A 1 99 ? -6.248 0.690 12.498 1.00 94.12 99 ALA A N 1
ATOM 752 C CA . ALA A 1 99 ? -5.047 -0.108 12.252 1.00 94.12 99 ALA A CA 1
ATOM 753 C C . ALA A 1 99 ? -3.790 0.773 12.148 1.00 94.12 99 ALA A C 1
ATOM 755 O O . ALA A 1 99 ? -2.776 0.469 12.771 1.00 94.12 99 ALA A O 1
ATOM 756 N N . SER A 1 100 ? -3.879 1.910 11.453 1.00 88.88 100 SER A N 1
ATOM 757 C CA . SER A 1 100 ? -2.790 2.890 11.374 1.00 88.88 100 SER A CA 1
ATOM 758 C C . SER A 1 100 ? -2.448 3.491 12.746 1.00 88.88 100 SER A C 1
ATOM 760 O O . SER A 1 100 ? -1.278 3.616 13.095 1.00 88.88 100 SER A O 1
ATOM 762 N N . ALA A 1 101 ? -3.443 3.799 13.585 1.00 91.06 101 ALA A N 1
ATOM 763 C CA . ALA A 1 101 ? -3.209 4.332 14.930 1.00 91.06 101 ALA A CA 1
ATOM 764 C C . ALA A 1 101 ? -2.531 3.327 15.887 1.00 91.06 101 ALA A C 1
ATOM 766 O O . ALA A 1 101 ? -1.846 3.741 16.833 1.00 91.06 101 ALA A O 1
ATOM 767 N N . LEU A 1 102 ? -2.706 2.024 15.633 1.00 90.81 102 LEU A N 1
ATOM 768 C CA . LEU A 1 102 ? -2.035 0.927 16.340 1.00 90.81 102 LEU A CA 1
ATOM 769 C C . LEU A 1 102 ? -0.586 0.719 15.875 1.00 90.81 102 LEU A C 1
ATOM 771 O O . LEU A 1 102 ? 0.225 0.189 16.634 1.00 90.81 102 LEU A O 1
ATOM 775 N N . GLN A 1 103 ? -0.238 1.183 14.674 1.00 85.38 103 GLN A N 1
ATOM 776 C CA . GLN A 1 103 ? 1.089 1.053 14.078 1.00 85.38 103 GLN A CA 1
ATOM 777 C C . GLN A 1 103 ? 2.092 2.052 14.686 1.00 85.38 103 GLN A C 1
ATOM 779 O O . GLN A 1 103 ? 2.430 3.086 14.113 1.00 85.38 103 GLN A O 1
ATOM 784 N N . ARG A 1 104 ? 2.569 1.762 15.901 1.00 73.69 104 ARG A N 1
ATOM 785 C CA . ARG A 1 104 ? 3.450 2.650 16.691 1.00 73.69 104 ARG A CA 1
ATOM 786 C C . ARG A 1 104 ? 4.920 2.207 16.708 1.00 73.69 104 ARG A C 1
ATOM 788 O O . ARG A 1 104 ? 5.681 2.651 17.568 1.00 73.69 104 ARG A O 1
ATOM 795 N N . GLY A 1 105 ? 5.319 1.347 15.775 1.00 71.38 105 GLY A N 1
ATOM 796 C CA . GLY A 1 105 ? 6.526 0.523 15.870 1.00 71.38 105 GLY A CA 1
ATOM 797 C C . GLY A 1 105 ? 6.168 -0.857 16.420 1.00 71.38 105 GLY A C 1
ATOM 798 O O . GLY A 1 105 ? 5.056 -1.319 16.186 1.00 71.38 105 GLY A O 1
ATOM 799 N N . ARG A 1 106 ? 7.072 -1.483 17.189 1.00 71.25 106 ARG A N 1
ATOM 800 C CA . ARG A 1 106 ? 6.835 -2.807 17.798 1.00 71.25 106 ARG A CA 1
ATOM 801 C C . ARG A 1 106 ? 5.496 -2.853 18.529 1.00 71.25 106 ARG A C 1
ATOM 803 O O . ARG A 1 106 ? 5.320 -2.158 19.536 1.00 71.25 106 ARG A O 1
ATOM 810 N N . THR A 1 107 ? 4.568 -3.652 18.016 1.00 77.06 107 THR A N 1
ATOM 811 C CA . THR A 1 107 ? 3.234 -3.788 18.594 1.00 77.06 107 THR A CA 1
ATOM 812 C C . THR A 1 107 ? 3.264 -4.754 19.768 1.00 77.06 107 THR A C 1
ATOM 814 O O . THR A 1 107 ? 3.819 -5.845 19.685 1.00 77.06 107 THR A O 1
ATOM 817 N N . GLY A 1 108 ? 2.668 -4.352 20.889 1.00 84.19 108 GLY A N 1
ATOM 818 C CA . GLY A 1 108 ? 2.470 -5.246 22.020 1.00 84.19 108 GLY A CA 1
ATOM 819 C C . GLY A 1 108 ? 1.373 -6.272 21.738 1.00 84.19 108 GLY A C 1
ATOM 820 O O . GLY A 1 108 ? 0.609 -6.174 20.779 1.00 84.19 108 GLY A O 1
ATOM 821 N N . ARG A 1 109 ? 1.247 -7.255 22.634 1.00 88.19 109 ARG A N 1
ATOM 822 C CA . ARG A 1 109 ? 0.249 -8.328 22.517 1.00 88.19 109 ARG A CA 1
ATOM 823 C C . ARG A 1 109 ? -1.187 -7.803 22.384 1.00 88.19 109 ARG A C 1
ATOM 825 O O . ARG A 1 109 ? -1.997 -8.428 21.708 1.00 88.19 109 ARG A O 1
ATOM 832 N N . LEU A 1 110 ? -1.524 -6.705 23.062 1.00 89.62 110 LEU A N 1
ATOM 833 C CA . LEU A 1 110 ? -2.874 -6.138 23.033 1.00 89.62 110 LEU A CA 1
ATOM 834 C C . LEU A 1 110 ? -3.173 -5.515 21.660 1.00 89.62 110 LEU A C 1
ATOM 836 O O . LEU A 1 110 ? -4.226 -5.770 21.076 1.00 89.62 110 LEU A O 1
ATOM 840 N N . GLU A 1 111 ? -2.222 -4.757 21.119 1.00 91.19 111 GLU A N 1
ATOM 841 C CA . GLU A 1 111 ? -2.298 -4.147 19.794 1.00 91.19 111 GLU A CA 1
ATOM 842 C C . GLU A 1 111 ? -2.319 -5.203 18.686 1.00 91.19 111 GLU A C 1
ATOM 844 O O . GLU A 1 111 ? -3.126 -5.104 17.767 1.00 91.19 111 GLU A O 1
ATOM 849 N N . GLU A 1 112 ? -1.508 -6.254 18.799 1.00 93.50 112 GLU A N 1
ATOM 850 C CA . GLU A 1 112 ? -1.510 -7.382 17.863 1.00 93.50 112 GLU A CA 1
ATOM 851 C C . GLU A 1 112 ? -2.853 -8.121 17.845 1.00 93.50 112 GLU A C 1
ATOM 853 O O . GLU A 1 112 ? -3.350 -8.472 16.776 1.00 93.50 112 GLU A O 1
ATOM 858 N N . GLN A 1 113 ? -3.503 -8.315 18.999 1.00 95.25 113 GLN A N 1
ATOM 859 C CA . GLN A 1 113 ? -4.850 -8.900 19.034 1.00 95.25 113 GLN A CA 1
ATOM 860 C C . GLN A 1 113 ? -5.906 -7.966 18.434 1.00 95.25 113 GLN A C 1
ATOM 862 O O . GLN A 1 113 ? -6.807 -8.433 17.735 1.00 95.25 113 GLN A O 1
ATOM 867 N N . ALA A 1 114 ? -5.791 -6.657 18.658 1.00 96.00 114 ALA A N 1
ATOM 868 C CA . ALA A 1 114 ? -6.652 -5.662 18.026 1.00 96.00 114 ALA A CA 1
ATOM 869 C C . ALA A 1 114 ? -6.489 -5.678 16.491 1.00 96.00 114 ALA A C 1
ATOM 871 O O . ALA A 1 114 ? -7.478 -5.796 15.765 1.00 96.00 114 ALA A O 1
ATOM 872 N N . LEU A 1 115 ? -5.246 -5.671 15.995 1.00 96.38 115 LEU A N 1
ATOM 873 C CA . LEU A 1 115 ? -4.909 -5.820 14.575 1.00 96.38 115 LEU A CA 1
ATOM 874 C C . LEU A 1 115 ? -5.459 -7.130 14.005 1.00 96.38 115 LEU A C 1
ATOM 876 O O . LEU A 1 115 ? -6.115 -7.119 12.963 1.00 96.38 115 LEU A O 1
ATOM 880 N N . ARG A 1 116 ? -5.264 -8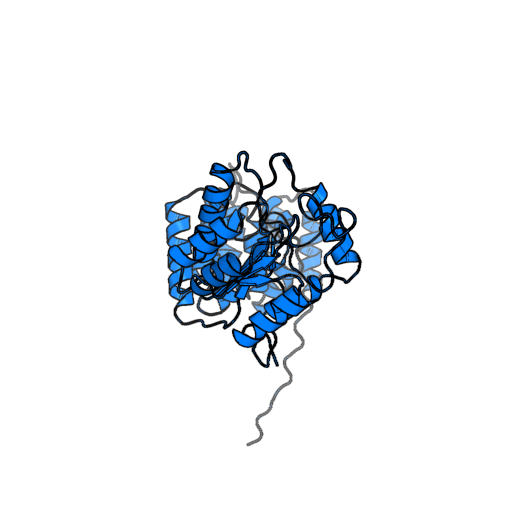.248 14.711 1.00 97.50 116 ARG A N 1
ATOM 881 C CA . ARG A 1 116 ? -5.791 -9.559 14.320 1.00 97.50 116 ARG A CA 1
ATOM 882 C C . ARG A 1 116 ? -7.297 -9.510 14.088 1.00 97.50 116 ARG A C 1
ATOM 884 O O . ARG A 1 116 ? -7.774 -9.990 13.063 1.00 97.50 116 ARG A O 1
ATOM 891 N N . ARG A 1 117 ? -8.051 -8.916 15.015 1.00 98.19 117 ARG A N 1
ATOM 892 C CA . ARG A 1 117 ? -9.511 -8.803 14.894 1.00 98.19 117 ARG A CA 1
ATOM 893 C C . ARG A 1 117 ? -9.922 -7.909 13.725 1.00 98.19 117 ARG A C 1
ATOM 895 O O . ARG A 1 117 ? -10.814 -8.299 12.976 1.00 98.19 117 ARG A O 1
ATOM 902 N N . ILE A 1 118 ? -9.247 -6.774 13.517 1.00 98.00 118 ILE A N 1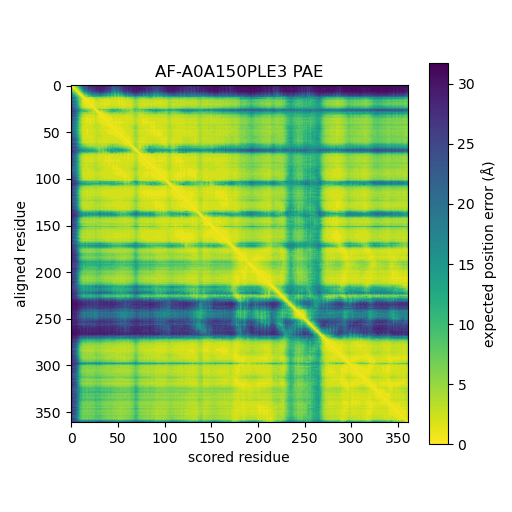
ATOM 903 C CA . ILE A 1 118 ? -9.501 -5.883 12.371 1.00 98.00 118 ILE A CA 1
ATOM 904 C C . ILE A 1 118 ? -9.314 -6.639 11.048 1.00 98.00 118 ILE A C 1
ATOM 906 O O . ILE A 1 118 ? -10.197 -6.603 10.188 1.00 98.00 118 ILE A O 1
ATOM 910 N N . TRP A 1 119 ? -8.198 -7.354 10.890 1.00 97.62 119 TRP A N 1
ATOM 911 C CA . TRP A 1 119 ? -7.890 -8.089 9.662 1.00 97.62 119 TRP A CA 1
ATOM 912 C C . TRP A 1 119 ? -8.839 -9.266 9.435 1.00 97.62 119 TRP A C 1
ATOM 914 O O . TRP A 1 119 ? -9.475 -9.337 8.385 1.00 97.62 119 TRP A O 1
ATOM 924 N N . LEU A 1 120 ? -9.002 -10.152 10.422 1.00 97.75 120 LEU A N 1
ATOM 925 C CA . LEU A 1 120 ? -9.854 -11.341 10.289 1.00 97.75 120 LEU A CA 1
ATOM 926 C C . LEU A 1 120 ? -11.356 -11.006 10.231 1.00 97.75 120 LEU A C 1
ATOM 928 O O . LEU A 1 120 ? -12.152 -11.790 9.707 1.00 97.75 120 LEU A O 1
ATOM 932 N N . GLY A 1 121 ? -11.753 -9.844 10.756 1.00 97.25 121 GLY A N 1
ATOM 933 C CA . GLY A 1 121 ? -13.107 -9.298 10.652 1.00 97.25 121 GLY A CA 1
ATOM 934 C C . GLY A 1 121 ? -13.394 -8.574 9.332 1.00 97.25 121 GLY A C 1
ATOM 935 O O . GLY A 1 121 ? -14.531 -8.160 9.101 1.00 97.25 121 GLY A O 1
ATOM 936 N N . THR A 1 122 ? -12.397 -8.412 8.458 1.00 97.69 122 THR A N 1
ATOM 937 C CA . THR A 1 122 ? -12.523 -7.790 7.130 1.00 97.69 122 THR A CA 1
ATOM 938 C C . THR A 1 122 ? -12.436 -8.871 6.048 1.00 97.69 122 THR A C 1
ATOM 940 O O . THR A 1 122 ? -11.591 -9.759 6.137 1.00 97.69 122 THR A O 1
ATOM 943 N N . ARG A 1 123 ? -13.332 -8.849 5.048 1.00 96.00 123 ARG A N 1
ATOM 944 C CA . ARG A 1 123 ? -13.501 -9.947 4.072 1.00 96.00 123 ARG A CA 1
ATOM 945 C C . ARG A 1 123 ? -13.714 -9.454 2.642 1.00 96.00 123 ARG A C 1
ATOM 947 O O . ARG A 1 123 ? -14.136 -8.322 2.421 1.00 96.00 123 ARG A O 1
ATOM 954 N N . GLY A 1 124 ? -13.456 -10.323 1.671 1.00 93.88 124 GLY A N 1
ATOM 955 C CA . GLY A 1 124 ? -13.612 -10.071 0.244 1.00 93.88 124 GLY A CA 1
ATOM 956 C C . GLY A 1 124 ? -12.887 -8.805 -0.208 1.00 93.88 124 GLY A C 1
ATOM 957 O O . GLY A 1 124 ? -11.784 -8.500 0.246 1.00 93.88 124 GLY A O 1
ATOM 958 N N . ALA A 1 125 ? -13.545 -8.024 -1.066 1.00 92.69 125 ALA A N 1
ATOM 959 C CA . ALA A 1 125 ? -12.991 -6.780 -1.597 1.00 92.69 125 ALA A CA 1
ATOM 960 C C . ALA A 1 125 ? -12.689 -5.716 -0.518 1.00 92.69 125 ALA A C 1
ATOM 962 O O . ALA A 1 125 ? -11.900 -4.807 -0.777 1.00 92.69 125 ALA A O 1
ATOM 963 N N . ASP A 1 126 ? -13.268 -5.809 0.690 1.00 95.38 126 ASP A N 1
ATOM 964 C CA . ASP A 1 126 ? -12.910 -4.902 1.788 1.00 95.38 126 ASP A CA 1
ATOM 965 C C . ASP A 1 126 ? -11.481 -5.128 2.286 1.00 95.38 126 ASP A C 1
ATOM 967 O O . ASP A 1 126 ? -10.857 -4.174 2.742 1.00 95.38 126 ASP A O 1
ATOM 971 N N . VAL A 1 127 ? -10.926 -6.342 2.160 1.00 96.31 127 VAL A N 1
ATOM 972 C CA . VAL A 1 127 ? -9.511 -6.591 2.490 1.00 96.31 127 VAL A CA 1
ATOM 973 C C . VAL A 1 127 ? -8.618 -5.810 1.534 1.00 96.31 127 VAL A C 1
ATOM 975 O O . VAL A 1 127 ? -7.707 -5.115 1.973 1.00 96.31 127 VAL A O 1
ATOM 978 N N . THR A 1 128 ? -8.910 -5.853 0.234 1.00 92.50 128 THR A N 1
ATOM 979 C CA . THR A 1 128 ? -8.197 -5.063 -0.779 1.00 92.50 128 THR A CA 1
ATOM 980 C C . THR A 1 128 ? -8.310 -3.565 -0.505 1.00 92.50 128 THR A C 1
ATOM 982 O O . THR A 1 128 ? -7.296 -2.866 -0.476 1.00 92.50 128 THR A O 1
ATOM 985 N N . ARG A 1 129 ? -9.521 -3.070 -0.209 1.00 91.31 129 ARG A N 1
ATOM 986 C CA . ARG A 1 129 ? -9.733 -1.662 0.163 1.00 91.31 129 ARG A CA 1
ATOM 987 C C . ARG A 1 129 ? -8.961 -1.271 1.426 1.00 91.31 129 ARG A C 1
ATOM 989 O O . ARG A 1 129 ? -8.391 -0.187 1.454 1.00 91.31 129 ARG A O 1
ATOM 996 N N . LEU A 1 130 ? -8.913 -2.135 2.443 1.00 93.50 130 LEU A N 1
ATOM 997 C CA . LEU A 1 130 ? -8.185 -1.886 3.689 1.00 93.50 130 LEU A CA 1
ATOM 998 C C . LEU A 1 130 ? -6.678 -1.767 3.441 1.00 93.50 130 LEU A C 1
ATOM 1000 O O . LEU A 1 130 ? -6.063 -0.817 3.917 1.00 93.50 130 LEU A O 1
ATOM 1004 N N . LYS A 1 131 ? -6.101 -2.684 2.656 1.00 91.12 131 LYS A N 1
ATOM 1005 C CA . LYS A 1 131 ? -4.682 -2.647 2.270 1.00 91.12 131 LYS A CA 1
ATOM 1006 C C . LYS A 1 131 ? -4.325 -1.346 1.552 1.00 91.12 131 LYS A C 1
ATOM 1008 O O . LYS A 1 131 ? -3.423 -0.634 1.981 1.00 91.12 131 LYS A O 1
ATOM 1013 N N . ASN A 1 132 ? -5.101 -0.983 0.529 1.00 85.00 132 ASN A N 1
ATOM 1014 C CA . ASN A 1 132 ? -4.873 0.255 -0.219 1.00 85.00 132 ASN A CA 1
ATOM 1015 C C . ASN A 1 132 ? -5.091 1.511 0.641 1.00 85.00 132 ASN A C 1
ATOM 1017 O O . ASN A 1 132 ? -4.364 2.486 0.486 1.00 85.00 132 ASN A O 1
ATOM 1021 N N . ALA A 1 133 ? -6.049 1.497 1.573 1.00 84.25 133 ALA A N 1
ATOM 1022 C CA . ALA A 1 133 ? -6.279 2.612 2.494 1.00 84.25 133 ALA A CA 1
ATOM 1023 C C . ALA A 1 133 ? -5.163 2.785 3.539 1.00 84.25 133 ALA A C 1
ATOM 1025 O O . ALA A 1 133 ? -5.007 3.884 4.074 1.00 84.25 133 ALA A O 1
ATOM 1026 N N . LEU A 1 134 ? -4.413 1.724 3.851 1.00 81.25 134 LEU A N 1
ATOM 1027 C CA . LEU A 1 134 ? -3.226 1.795 4.704 1.00 81.25 134 LEU A CA 1
ATOM 1028 C C . LEU A 1 134 ? -2.023 2.337 3.924 1.00 81.25 134 LEU A C 1
ATOM 1030 O O . LEU A 1 134 ? -1.395 3.285 4.386 1.00 81.25 134 LEU A O 1
ATOM 1034 N N . ASP A 1 135 ? -1.772 1.834 2.712 1.00 76.25 135 ASP A N 1
ATOM 1035 C CA . ASP A 1 135 ? -0.653 2.306 1.878 1.00 76.25 135 ASP A CA 1
ATOM 1036 C C . ASP A 1 135 ? -0.857 3.741 1.356 1.00 76.25 135 ASP A C 1
ATOM 1038 O O . ASP A 1 135 ? 0.089 4.524 1.274 1.00 76.25 135 ASP A O 1
ATOM 1042 N N . GLY A 1 136 ? -2.096 4.134 1.042 1.00 65.75 136 GLY A N 1
ATOM 1043 C CA . GLY A 1 136 ? -2.417 5.443 0.462 1.00 65.75 136 GLY A CA 1
ATOM 1044 C C . GLY A 1 136 ? -2.235 6.642 1.402 1.00 65.75 136 GLY A C 1
ATOM 1045 O O . GLY A 1 136 ? -2.371 7.782 0.964 1.00 65.75 136 GLY A O 1
ATOM 1046 N N . ARG A 1 137 ? -1.932 6.422 2.690 1.00 60.50 137 ARG A N 1
ATOM 1047 C CA . ARG A 1 137 ? -1.696 7.507 3.664 1.00 60.50 137 ARG A CA 1
ATOM 1048 C C . ARG A 1 137 ? -0.316 8.151 3.529 1.00 60.50 137 ARG A C 1
ATOM 1050 O O . ARG A 1 137 ? -0.117 9.246 4.054 1.00 60.50 137 ARG A O 1
ATOM 1057 N N . GLY A 1 138 ? 0.605 7.505 2.810 1.00 51.50 138 GLY A N 1
ATOM 1058 C CA . GLY A 1 138 ? 1.996 7.933 2.710 1.00 51.50 138 GLY A CA 1
ATOM 1059 C C . GLY A 1 138 ? 2.749 7.823 4.044 1.00 51.50 138 GLY A C 1
ATOM 1060 O O . GLY A 1 138 ? 2.180 7.577 5.106 1.00 51.50 138 GLY A O 1
ATOM 1061 N N . GLY A 1 139 ? 4.062 8.023 3.996 1.00 53.75 139 GLY A N 1
ATOM 1062 C CA . GLY A 1 139 ? 4.947 7.903 5.163 1.00 53.75 139 GLY A CA 1
ATOM 1063 C C . GLY A 1 139 ? 5.515 6.494 5.393 1.00 53.75 139 GLY A C 1
ATOM 1064 O O . GLY A 1 139 ? 5.238 5.564 4.645 1.00 53.75 139 GLY A O 1
ATOM 1065 N N . TYR A 1 140 ? 6.332 6.369 6.447 1.00 57.22 140 TYR A N 1
ATOM 1066 C CA . TYR A 1 140 ? 7.050 5.146 6.859 1.00 57.22 140 TYR A CA 1
ATOM 1067 C C . TYR A 1 140 ? 6.158 4.007 7.364 1.00 57.22 140 TYR A C 1
ATOM 1069 O O . TYR A 1 140 ? 6.567 2.849 7.381 1.00 57.22 140 TYR A O 1
ATOM 1077 N N . HIS A 1 141 ? 4.933 4.328 7.765 1.00 64.69 141 HIS A N 1
ATOM 1078 C CA . HIS A 1 141 ? 3.981 3.390 8.351 1.00 64.69 141 HIS A CA 1
ATOM 1079 C C . HIS A 1 141 ? 3.074 2.781 7.274 1.00 64.69 141 HIS A C 1
ATOM 1081 O O . HIS A 1 141 ? 1.864 2.992 7.284 1.00 64.69 141 HIS A O 1
ATOM 1087 N N . ASP A 1 142 ? 3.675 2.077 6.314 1.00 74.56 142 ASP A N 1
ATOM 1088 C CA . ASP A 1 142 ? 2.955 1.354 5.264 1.00 74.56 142 ASP A CA 1
ATOM 1089 C C . ASP A 1 142 ? 2.585 -0.076 5.699 1.00 74.56 142 ASP A C 1
ATOM 1091 O O . ASP A 1 142 ? 2.925 -0.540 6.799 1.00 74.56 142 ASP A O 1
ATOM 1095 N N . LEU A 1 143 ? 1.867 -0.794 4.830 1.00 84.06 143 LEU A N 1
ATOM 1096 C CA . LEU A 1 143 ? 1.437 -2.162 5.098 1.00 84.06 143 LEU A CA 1
ATOM 1097 C C . LEU A 1 143 ? 2.619 -3.137 5.208 1.00 84.06 143 LEU A C 1
ATOM 1099 O O . LEU A 1 143 ? 2.562 -4.077 6.005 1.00 84.06 143 LEU A O 1
ATOM 1103 N N . HIS A 1 144 ? 3.688 -2.926 4.432 1.00 85.94 144 HIS A N 1
ATOM 1104 C CA . HIS A 1 144 ? 4.893 -3.755 4.515 1.00 85.94 144 HIS A CA 1
ATOM 1105 C C . HIS A 1 144 ? 5.563 -3.614 5.884 1.00 85.94 144 HIS A C 1
ATOM 1107 O O . HIS A 1 144 ? 5.781 -4.624 6.557 1.00 85.94 144 HIS A O 1
ATOM 1113 N N . GLN A 1 145 ? 5.764 -2.382 6.356 1.00 82.19 145 GLN A N 1
ATOM 1114 C CA . GLN A 1 145 ? 6.265 -2.085 7.695 1.00 82.19 145 GLN A CA 1
ATOM 1115 C C . GLN A 1 145 ? 5.369 -2.696 8.778 1.00 82.19 145 GLN A C 1
ATOM 1117 O O . GLN A 1 145 ? 5.886 -3.316 9.708 1.00 82.19 145 GLN A O 1
ATOM 1122 N N . LEU A 1 146 ? 4.041 -2.605 8.640 1.00 86.31 146 LEU A N 1
ATOM 1123 C CA . LEU A 1 146 ? 3.119 -3.211 9.601 1.00 86.31 146 LEU A CA 1
ATOM 1124 C C . LEU A 1 146 ? 3.357 -4.726 9.721 1.00 86.31 146 LEU A C 1
ATOM 1126 O O . LEU A 1 146 ? 3.533 -5.245 10.821 1.00 86.31 146 LEU A O 1
ATOM 1130 N N . PHE A 1 147 ? 3.388 -5.441 8.596 1.00 90.19 147 PHE A N 1
ATOM 1131 C CA . PHE A 1 147 ? 3.434 -6.906 8.592 1.00 90.19 147 PHE A CA 1
ATOM 1132 C C . PHE A 1 147 ? 4.818 -7.485 8.874 1.00 90.19 147 PHE A C 1
ATOM 1134 O O . PHE A 1 147 ? 4.925 -8.523 9.527 1.00 90.19 147 PHE A O 1
ATOM 1141 N N . TYR A 1 148 ? 5.876 -6.862 8.361 1.00 87.06 148 TYR A N 1
ATOM 1142 C CA . TYR A 1 148 ? 7.219 -7.441 8.390 1.00 87.06 148 TYR A CA 1
ATOM 1143 C C . TYR A 1 148 ? 8.126 -6.840 9.464 1.00 87.06 148 TYR A C 1
ATOM 1145 O O . TYR A 1 148 ? 9.179 -7.418 9.760 1.00 87.06 148 TYR A O 1
ATOM 1153 N N . HIS A 1 149 ? 7.712 -5.736 10.093 1.00 83.62 149 HIS A N 1
ATOM 1154 C CA . HIS A 1 149 ? 8.517 -5.044 11.095 1.00 83.62 149 HIS A CA 1
ATOM 1155 C C . HIS A 1 149 ? 7.782 -4.709 12.396 1.00 83.62 149 HIS A C 1
ATOM 1157 O O . HIS A 1 149 ? 8.421 -4.776 13.445 1.00 83.62 149 HIS A O 1
ATOM 1163 N N . ASP A 1 150 ? 6.497 -4.353 12.349 1.00 85.19 150 ASP A N 1
ATOM 1164 C CA . ASP A 1 150 ? 5.758 -3.952 13.552 1.00 85.19 150 ASP A CA 1
ATOM 1165 C C . ASP A 1 150 ? 5.090 -5.149 14.251 1.00 85.19 150 ASP A C 1
ATOM 1167 O O . ASP A 1 150 ? 5.172 -5.232 15.477 1.00 85.19 150 ASP A O 1
ATOM 1171 N N . ILE A 1 151 ? 4.507 -6.090 13.488 1.00 87.94 151 ILE A N 1
ATOM 1172 C CA . ILE A 1 151 ? 4.001 -7.379 13.998 1.00 87.94 151 ILE A CA 1
ATOM 1173 C C . ILE A 1 151 ? 5.185 -8.306 14.312 1.00 87.94 151 ILE A C 1
ATOM 1175 O O . ILE A 1 151 ? 5.824 -8.889 13.422 1.00 87.94 151 ILE A O 1
ATOM 1179 N N . ASP A 1 152 ? 5.457 -8.462 15.605 1.00 80.81 152 ASP A N 1
ATOM 1180 C CA . ASP A 1 152 ? 6.563 -9.256 16.130 1.00 80.81 152 ASP A CA 1
ATOM 1181 C C . ASP A 1 152 ? 6.210 -10.757 16.131 1.00 80.81 152 ASP A C 1
ATOM 1183 O O . ASP A 1 152 ? 7.083 -11.603 15.897 1.00 80.81 152 ASP A O 1
ATOM 1187 N N . ASP A 1 153 ? 4.937 -11.113 16.343 1.00 90.31 153 ASP A N 1
ATOM 1188 C CA . ASP A 1 153 ? 4.480 -12.507 16.320 1.00 90.31 153 ASP A CA 1
ATOM 1189 C C . ASP A 1 153 ? 4.439 -13.071 14.885 1.00 90.31 153 ASP A C 1
ATOM 1191 O O . ASP A 1 153 ? 3.559 -12.779 14.070 1.00 90.31 153 ASP A O 1
ATOM 1195 N N . GLY A 1 154 ? 5.408 -13.937 14.572 1.00 92.44 154 GLY A N 1
ATOM 1196 C CA . GLY A 1 154 ? 5.497 -14.612 13.278 1.00 92.44 154 GLY A CA 1
ATOM 1197 C C . GLY A 1 154 ? 4.315 -15.539 12.974 1.00 92.44 154 GLY A C 1
ATOM 1198 O O . GLY A 1 154 ? 3.923 -15.643 11.817 1.00 92.44 154 GLY A O 1
ATOM 1199 N N . ALA A 1 155 ? 3.714 -16.181 13.981 1.00 95.56 155 ALA A N 1
ATOM 1200 C CA . ALA A 1 155 ? 2.545 -17.034 13.769 1.00 95.56 155 ALA A CA 1
ATOM 1201 C C . ALA A 1 155 ? 1.306 -16.194 13.443 1.00 95.56 155 ALA A C 1
ATOM 1203 O O . ALA A 1 155 ? 0.550 -16.542 12.536 1.00 95.56 155 ALA A O 1
ATOM 1204 N N . LEU A 1 156 ? 1.139 -15.061 14.132 1.00 95.56 156 LEU A N 1
ATOM 1205 C CA . LEU A 1 156 ? 0.099 -14.093 13.799 1.00 95.56 156 LEU A CA 1
ATOM 1206 C C . LEU A 1 156 ? 0.281 -13.561 12.376 1.00 95.56 156 LEU A C 1
ATOM 1208 O O . LEU A 1 156 ? -0.662 -13.574 11.591 1.00 95.56 156 LEU A O 1
ATOM 1212 N N . ARG A 1 157 ? 1.489 -13.121 12.016 1.00 96.00 157 ARG A N 1
ATOM 1213 C CA . ARG A 1 157 ? 1.778 -12.619 10.665 1.00 96.00 157 ARG A CA 1
ATOM 1214 C C . ARG A 1 157 ? 1.381 -13.624 9.589 1.00 96.00 157 ARG A C 1
ATOM 1216 O O . ARG A 1 157 ? 0.717 -13.250 8.626 1.00 96.00 157 ARG A O 1
ATOM 1223 N N . GLU A 1 158 ? 1.758 -14.888 9.757 1.00 97.69 158 GLU A N 1
ATOM 1224 C CA . GLU A 1 158 ? 1.407 -15.945 8.808 1.00 97.69 158 GLU A CA 1
ATOM 1225 C C . GLU A 1 158 ? -0.111 -16.184 8.752 1.00 97.69 158 GLU A C 1
ATOM 1227 O O . GLU A 1 158 ? -0.658 -16.258 7.654 1.00 97.69 158 GLU A O 1
ATOM 1232 N N . GLU A 1 159 ? -0.822 -16.174 9.887 1.00 98.19 159 GLU A N 1
ATOM 1233 C CA . GLU A 1 159 ? -2.295 -16.243 9.918 1.00 98.19 159 GLU A CA 1
ATOM 1234 C C . GLU A 1 159 ? -2.940 -15.104 9.106 1.00 98.19 159 GLU A C 1
ATOM 1236 O O . GLU A 1 159 ? -3.876 -15.330 8.330 1.00 98.19 159 GLU A O 1
ATOM 1241 N N . LEU A 1 160 ? -2.434 -13.876 9.253 1.00 98.00 160 LEU A N 1
ATOM 1242 C CA . LEU A 1 160 ? -2.954 -12.718 8.526 1.00 98.00 160 LEU A CA 1
ATOM 1243 C C . LEU A 1 160 ? -2.635 -12.786 7.027 1.00 98.00 160 LEU A C 1
ATOM 1245 O O . LEU A 1 160 ? -3.492 -12.458 6.207 1.00 98.00 160 LEU A O 1
ATOM 1249 N N . LEU A 1 161 ? -1.440 -13.247 6.652 1.00 98.06 161 LEU A N 1
ATOM 1250 C CA . LEU A 1 161 ? -1.056 -13.436 5.249 1.00 98.06 161 LEU A CA 1
ATOM 1251 C C . LEU A 1 161 ? -1.875 -14.548 4.577 1.00 98.06 161 LEU A C 1
ATOM 1253 O O . LEU A 1 161 ? -2.282 -14.398 3.425 1.00 98.06 161 LEU A O 1
ATOM 1257 N N . GLU A 1 162 ? -2.175 -15.636 5.288 1.00 98.25 162 GLU A N 1
ATOM 1258 C CA . GLU A 1 162 ? -3.080 -16.686 4.805 1.00 98.25 162 GLU A CA 1
ATOM 1259 C C . GLU A 1 162 ? -4.509 -16.173 4.621 1.00 98.25 162 GLU A C 1
ATOM 1261 O O . GLU A 1 162 ? -5.178 -16.526 3.646 1.00 98.25 162 GLU A O 1
ATOM 1266 N N . HIS A 1 163 ? -4.986 -15.328 5.540 1.00 98.12 163 HIS A N 1
ATOM 1267 C CA . HIS A 1 163 ? -6.279 -14.663 5.400 1.00 98.12 163 HIS A CA 1
ATOM 1268 C C . HIS A 1 163 ? -6.312 -13.764 4.161 1.00 98.12 163 HIS A C 1
ATOM 1270 O O . HIS A 1 163 ? -7.217 -13.908 3.342 1.00 98.12 163 HIS A O 1
ATOM 1276 N N . ILE A 1 164 ? -5.294 -12.920 3.961 1.00 97.44 164 ILE A N 1
ATOM 1277 C CA . ILE A 1 164 ? -5.165 -12.074 2.762 1.00 97.44 164 ILE A CA 1
ATOM 1278 C C . ILE A 1 164 ? -5.190 -12.924 1.489 1.00 97.44 164 ILE A C 1
ATOM 1280 O O . ILE A 1 164 ? -5.966 -12.638 0.578 1.00 97.44 164 ILE A O 1
ATOM 1284 N N . ALA A 1 165 ? -4.381 -13.984 1.432 1.00 96.69 165 ALA A N 1
ATOM 1285 C CA . ALA A 1 165 ? -4.318 -14.861 0.270 1.00 96.69 165 ALA A CA 1
ATOM 1286 C C . ALA A 1 165 ? -5.669 -15.526 -0.026 1.00 96.69 165 ALA A C 1
ATOM 1288 O O . ALA A 1 165 ? -6.060 -15.626 -1.186 1.00 96.69 165 ALA A O 1
ATOM 1289 N N . ARG A 1 166 ? -6.403 -15.947 1.011 1.00 97.38 166 ARG A N 1
ATOM 1290 C CA . ARG A 1 166 ? -7.726 -16.569 0.870 1.00 97.38 166 ARG A CA 1
ATOM 1291 C C . ARG A 1 166 ? -8.765 -15.595 0.326 1.00 97.38 166 ARG A C 1
ATOM 1293 O O . ARG A 1 166 ? -9.494 -15.944 -0.598 1.00 97.38 166 ARG A O 1
ATOM 1300 N N . GLU A 1 167 ? -8.845 -14.398 0.901 1.00 96.38 167 GLU A N 1
ATOM 1301 C CA . GLU A 1 167 ? -9.839 -13.390 0.514 1.00 96.38 167 GLU A CA 1
ATOM 1302 C C . GLU A 1 167 ? -9.552 -12.825 -0.892 1.00 96.38 167 GLU A C 1
ATOM 1304 O O . GLU A 1 167 ? -10.480 -12.465 -1.613 1.00 96.38 167 GLU A O 1
ATOM 1309 N N . ALA A 1 168 ? -8.287 -12.843 -1.326 1.00 93.81 168 ALA A N 1
ATOM 1310 C CA . ALA A 1 168 ? -7.862 -12.428 -2.661 1.00 93.81 168 ALA A CA 1
ATOM 1311 C C . ALA A 1 168 ? -8.291 -13.373 -3.799 1.00 93.81 168 ALA A C 1
ATOM 1313 O O . ALA A 1 168 ? -8.423 -12.918 -4.929 1.00 93.81 168 ALA A O 1
ATOM 1314 N N . VAL A 1 169 ? -8.549 -14.665 -3.541 1.00 91.56 169 VAL A N 1
ATOM 1315 C CA . VAL A 1 169 ? -8.864 -15.654 -4.603 1.00 91.56 169 VAL A CA 1
ATOM 1316 C C . VAL A 1 169 ? -10.067 -15.241 -5.458 1.00 91.56 169 VAL A C 1
ATOM 1318 O O . VAL A 1 169 ? -10.095 -15.500 -6.659 1.00 91.56 169 VAL A O 1
ATOM 1321 N N . ALA A 1 170 ? -11.071 -14.617 -4.841 1.00 85.94 170 ALA A N 1
ATOM 1322 C CA . ALA A 1 170 ? -12.296 -14.191 -5.516 1.00 85.94 170 ALA A CA 1
ATOM 1323 C C . ALA A 1 170 ? -12.252 -12.726 -5.991 1.00 85.94 170 ALA A C 1
ATOM 1325 O O . ALA A 1 170 ? -13.244 -12.234 -6.532 1.00 85.94 170 ALA A O 1
ATOM 1326 N N . VAL A 1 171 ? -11.135 -12.024 -5.778 1.00 85.75 171 VAL A N 1
ATOM 1327 C CA . VAL A 1 171 ? -10.962 -10.616 -6.138 1.00 85.75 171 VAL A CA 1
ATOM 1328 C C . VAL A 1 171 ? -10.023 -10.531 -7.334 1.00 85.75 171 VAL A C 1
ATOM 1330 O O . VAL A 1 171 ? -8.876 -10.953 -7.273 1.00 85.75 171 VAL A O 1
ATOM 1333 N N . SER A 1 172 ? -10.507 -9.952 -8.428 1.00 77.38 172 SER A N 1
ATOM 1334 C CA . SER A 1 172 ? -9.669 -9.568 -9.562 1.00 77.38 172 SER A CA 1
ATOM 1335 C C . SER A 1 172 ? -9.693 -8.055 -9.664 1.00 77.38 172 SER A C 1
ATOM 1337 O O . SER A 1 172 ? -10.742 -7.490 -9.969 1.00 77.38 172 SER A O 1
ATOM 1339 N N . THR A 1 173 ? -8.559 -7.402 -9.415 1.00 76.75 173 THR A N 1
ATOM 1340 C CA . THR A 1 173 ? -8.459 -5.942 -9.556 1.00 76.75 173 THR A CA 1
ATOM 1341 C C . THR A 1 173 ? -8.254 -5.548 -11.015 1.00 76.75 173 THR A C 1
ATOM 1343 O O . THR A 1 173 ? -8.801 -4.551 -11.466 1.00 76.75 173 THR A O 1
ATOM 1346 N N . GLY A 1 174 ? -7.488 -6.344 -11.772 1.00 77.00 174 GLY A N 1
ATOM 1347 C CA . GLY A 1 174 ? -6.984 -5.935 -13.090 1.00 77.00 174 GLY A CA 1
ATOM 1348 C C . GLY A 1 174 ? -5.947 -4.804 -13.015 1.00 77.00 174 GLY A C 1
ATOM 1349 O O . GLY A 1 174 ? -5.467 -4.348 -14.048 1.00 77.00 174 GLY A O 1
ATOM 1350 N N . GLU A 1 175 ? -5.590 -4.380 -11.801 1.00 83.19 175 GLU A N 1
ATOM 1351 C CA . GLU A 1 175 ? -4.660 -3.299 -11.497 1.00 83.19 175 GLU A CA 1
ATOM 1352 C C . GLU A 1 175 ? -3.241 -3.849 -11.293 1.00 83.19 175 GLU A C 1
ATOM 1354 O O . GLU A 1 175 ? -3.032 -5.032 -10.984 1.00 83.19 175 GLU A O 1
ATOM 1359 N N . VAL A 1 176 ? -2.248 -2.967 -11.419 1.00 86.75 176 VAL A N 1
ATOM 1360 C CA . VAL A 1 176 ? -0.841 -3.296 -11.180 1.00 86.75 176 VAL A CA 1
ATOM 1361 C C . VAL A 1 176 ? -0.251 -2.457 -10.052 1.00 86.75 176 VAL A C 1
ATOM 1363 O O . VAL A 1 176 ? -0.537 -1.272 -9.925 1.00 86.75 176 VAL A O 1
ATOM 1366 N N . LYS A 1 177 ? 0.620 -3.065 -9.245 1.00 86.31 177 LYS A N 1
ATOM 1367 C CA . LYS A 1 177 ? 1.556 -2.344 -8.379 1.00 86.31 177 LYS A CA 1
ATOM 1368 C C . LYS A 1 177 ? 2.818 -2.035 -9.184 1.00 86.31 177 LYS A C 1
ATOM 1370 O O . LYS A 1 177 ? 3.429 -2.936 -9.766 1.00 86.31 177 LYS A O 1
ATOM 1375 N N . ILE A 1 178 ? 3.197 -0.764 -9.230 1.00 86.88 178 ILE A N 1
ATOM 1376 C CA . ILE A 1 178 ? 4.334 -0.265 -10.006 1.00 86.88 178 ILE A CA 1
ATOM 1377 C C . ILE A 1 178 ? 5.523 -0.144 -9.061 1.00 86.88 178 ILE A C 1
ATOM 1379 O O . ILE A 1 178 ? 5.539 0.722 -8.200 1.00 86.88 178 ILE A O 1
ATOM 1383 N N . LEU A 1 179 ? 6.527 -0.996 -9.218 1.00 87.94 179 LEU A N 1
ATOM 1384 C CA . LEU A 1 179 ? 7.794 -0.916 -8.502 1.00 87.94 179 LEU A CA 1
ATOM 1385 C C . LEU A 1 179 ? 8.782 -0.098 -9.344 1.00 87.94 179 LEU A C 1
ATOM 1387 O O . LEU A 1 179 ? 9.019 -0.436 -10.498 1.00 87.94 179 LEU A O 1
ATOM 1391 N N . SER A 1 180 ? 9.368 0.963 -8.801 1.00 85.56 180 SER A N 1
ATOM 1392 C CA . SER A 1 180 ? 10.262 1.858 -9.546 1.00 85.56 180 SER A CA 1
ATOM 1393 C C . SER A 1 180 ? 11.573 2.078 -8.814 1.00 85.56 180 SER A C 1
ATOM 1395 O O . SER A 1 180 ? 11.554 2.554 -7.684 1.00 85.56 180 SER A O 1
ATOM 1397 N N . ASP A 1 181 ? 12.713 1.872 -9.471 1.00 86.12 181 ASP A N 1
ATOM 1398 C CA . ASP A 1 181 ? 13.965 2.462 -8.991 1.00 86.12 181 ASP A CA 1
ATOM 1399 C C . ASP A 1 181 ? 13.920 4.003 -9.096 1.00 86.12 181 ASP A C 1
ATOM 1401 O O . ASP A 1 181 ? 13.008 4.586 -9.698 1.00 86.12 181 ASP A O 1
ATOM 1405 N N . ILE A 1 182 ? 14.867 4.690 -8.461 1.00 80.56 182 ILE A N 1
ATOM 1406 C CA . ILE A 1 182 ? 14.930 6.153 -8.420 1.00 80.56 182 ILE A CA 1
ATOM 1407 C C . ILE A 1 182 ? 16.052 6.668 -9.322 1.00 80.56 182 ILE A C 1
ATOM 1409 O O . ILE A 1 182 ? 15.819 7.560 -10.145 1.00 80.56 182 ILE A O 1
ATOM 1413 N N . ASP A 1 183 ? 17.269 6.151 -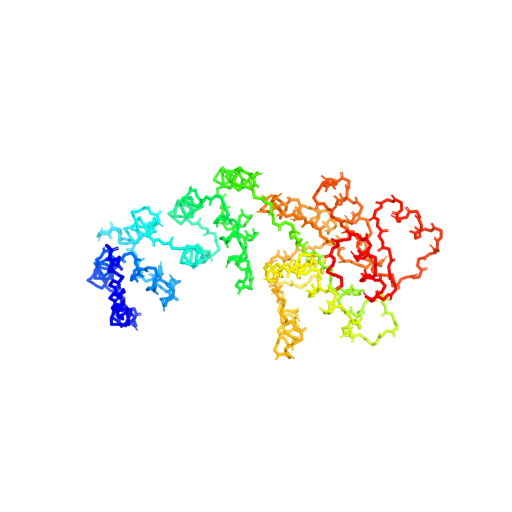9.158 1.00 83.44 183 ASP A N 1
ATOM 1414 C CA . ASP A 1 183 ? 18.443 6.708 -9.818 1.00 83.44 183 ASP A CA 1
ATOM 1415 C C . ASP A 1 183 ? 18.544 6.249 -11.254 1.00 83.44 183 ASP A C 1
ATOM 1417 O O . ASP A 1 183 ? 18.477 5.066 -11.542 1.00 83.44 183 ASP A O 1
ATOM 1421 N N . ASP A 1 184 ? 18.718 7.202 -12.168 1.00 90.00 184 ASP A N 1
ATOM 1422 C CA . ASP A 1 184 ? 18.765 6.943 -13.610 1.00 90.00 184 ASP A CA 1
ATOM 1423 C C . ASP A 1 184 ? 17.489 6.262 -14.162 1.00 90.00 184 ASP A C 1
ATOM 1425 O O . ASP A 1 184 ? 17.401 5.963 -15.352 1.00 90.00 184 ASP A O 1
ATOM 1429 N N . THR A 1 185 ? 16.454 6.140 -13.323 1.00 90.56 185 THR A N 1
ATOM 1430 C CA . THR A 1 185 ? 15.110 5.658 -13.648 1.00 90.56 185 THR A CA 1
ATOM 1431 C C . THR A 1 185 ? 14.110 6.803 -13.566 1.00 90.56 185 THR A C 1
ATOM 1433 O O . THR A 1 185 ? 13.577 7.223 -14.588 1.00 90.56 185 THR A O 1
ATOM 1436 N N . PHE A 1 186 ? 13.885 7.374 -12.379 1.00 86.31 186 PHE A N 1
ATOM 1437 C CA . PHE A 1 186 ? 12.949 8.487 -12.188 1.00 86.31 186 PHE A CA 1
ATOM 1438 C C . PHE A 1 186 ? 13.579 9.847 -12.531 1.00 86.31 186 PHE A C 1
ATOM 1440 O O . PHE A 1 186 ? 12.976 10.677 -13.220 1.00 86.31 186 PHE A O 1
ATOM 1447 N N . TYR A 1 187 ? 14.829 10.061 -12.113 1.00 85.06 187 TYR A N 1
ATOM 1448 C CA . TYR A 1 187 ? 15.646 11.199 -12.538 1.00 85.06 187 TYR A CA 1
ATOM 1449 C C . TYR A 1 187 ? 17.070 10.771 -12.894 1.00 85.06 187 TYR A C 1
ATOM 1451 O O . TYR A 1 187 ? 17.595 9.800 -12.353 1.00 85.06 187 TYR A O 1
ATOM 1459 N N . ALA A 1 188 ? 17.739 11.548 -13.744 1.00 89.50 188 ALA A N 1
ATOM 1460 C CA . ALA A 1 188 ? 19.144 11.325 -14.088 1.00 89.50 188 ALA A CA 1
ATOM 1461 C C . ALA A 1 188 ? 20.062 11.607 -12.890 1.00 89.50 188 ALA A C 1
ATOM 1463 O O . ALA A 1 188 ? 19.910 12.646 -12.240 1.00 89.50 188 ALA A O 1
ATOM 1464 N N . ASN A 1 189 ? 21.037 10.747 -12.576 1.00 86.06 189 ASN A N 1
ATOM 1465 C CA . ASN A 1 189 ? 21.947 11.009 -11.455 1.00 86.06 189 ASN A CA 1
ATOM 1466 C C . ASN A 1 189 ? 23.356 10.410 -11.567 1.00 86.06 189 ASN A C 1
ATOM 1468 O O . ASN A 1 189 ? 24.333 11.151 -11.394 1.00 86.06 189 ASN A O 1
ATOM 1472 N N . TRP A 1 190 ? 23.489 9.093 -11.750 1.00 84.06 190 TRP A N 1
ATOM 1473 C CA . TRP A 1 190 ? 24.759 8.383 -11.542 1.00 84.06 190 TRP A CA 1
ATOM 1474 C C . TRP A 1 190 ? 25.416 7.946 -12.845 1.00 84.06 190 TRP A C 1
ATOM 1476 O O . TRP A 1 190 ? 26.614 8.175 -13.030 1.00 84.06 190 TRP A O 1
ATOM 1486 N N . LYS A 1 191 ? 24.654 7.303 -13.724 1.00 86.94 191 LYS A N 1
ATOM 1487 C CA . LYS A 1 191 ? 25.120 6.711 -14.979 1.00 86.94 191 LYS A CA 1
ATOM 1488 C C . LYS A 1 191 ? 24.735 7.549 -16.180 1.00 86.94 191 LYS A C 1
ATOM 1490 O O . LYS A 1 191 ? 25.534 7.662 -17.109 1.00 86.94 191 LYS A O 1
ATOM 1495 N N . ASP A 1 192 ? 23.552 8.149 -16.155 1.00 90.44 192 ASP A N 1
ATOM 1496 C CA . ASP A 1 192 ? 23.052 8.876 -17.307 1.00 90.44 192 ASP A CA 1
ATOM 1497 C C . ASP A 1 192 ? 23.637 10.291 -17.380 1.00 90.44 192 ASP A C 1
ATOM 1499 O O . ASP A 1 192 ? 23.346 11.159 -16.557 1.00 90.44 192 ASP A O 1
ATOM 1503 N N . ALA A 1 193 ? 24.465 10.527 -18.397 1.00 90.31 193 ALA A N 1
ATOM 1504 C CA . ALA A 1 193 ? 25.073 11.827 -18.670 1.00 90.31 193 ALA A CA 1
ATOM 1505 C C . ALA A 1 193 ? 24.312 12.648 -19.729 1.00 90.31 193 ALA A C 1
ATOM 1507 O O . ALA A 1 193 ? 24.748 13.749 -20.068 1.00 90.31 193 ALA A O 1
ATOM 1508 N N . ARG A 1 194 ? 23.194 12.138 -20.272 1.00 92.25 194 ARG A N 1
ATOM 1509 C CA . ARG A 1 194 ? 22.395 12.835 -21.300 1.00 92.25 194 ARG A CA 1
ATOM 1510 C C . ARG A 1 194 ? 21.665 14.058 -20.740 1.00 92.25 194 ARG A C 1
ATOM 1512 O O . ARG A 1 194 ? 21.356 14.980 -21.491 1.00 92.25 194 ARG A O 1
ATOM 1519 N N . TYR A 1 195 ? 21.419 14.076 -19.431 1.00 90.38 195 TYR A N 1
ATOM 1520 C CA . TYR A 1 195 ? 20.712 15.143 -18.726 1.00 90.38 195 TYR A CA 1
ATOM 1521 C C . TYR A 1 195 ? 21.543 15.672 -17.548 1.00 90.38 195 TYR A C 1
ATOM 1523 O O . TYR A 1 195 ? 22.344 14.931 -16.973 1.00 90.38 195 TYR A O 1
ATOM 1531 N N . PRO A 1 196 ? 21.349 16.937 -17.129 1.00 92.75 196 PRO A N 1
ATOM 1532 C CA . PRO A 1 196 ? 21.878 17.415 -15.857 1.00 92.75 196 PRO A CA 1
ATOM 1533 C C . PRO A 1 196 ? 21.406 16.534 -14.695 1.00 92.75 196 PRO A C 1
ATOM 1535 O O . PRO A 1 196 ? 20.277 16.038 -14.694 1.00 92.75 196 PRO A O 1
ATOM 1538 N N . LYS A 1 197 ? 22.244 16.373 -13.669 1.00 87.00 197 LYS A N 1
ATOM 1539 C CA . LYS A 1 197 ? 21.878 15.592 -12.481 1.00 87.00 197 LYS A CA 1
ATOM 1540 C C . LYS A 1 197 ? 20.592 16.115 -11.838 1.00 87.00 197 LYS A C 1
ATOM 1542 O O . LYS A 1 197 ? 20.378 17.322 -11.763 1.00 87.00 197 LYS A O 1
ATOM 1547 N N . LYS A 1 198 ? 19.788 15.183 -11.327 1.00 81.44 198 LYS A N 1
ATOM 1548 C CA . LYS A 1 198 ? 18.460 15.374 -10.727 1.00 81.44 198 LYS A CA 1
ATOM 1549 C C . LYS A 1 198 ? 17.391 15.902 -11.690 1.00 81.44 198 LYS A C 1
ATOM 1551 O O . LYS A 1 198 ? 16.343 16.362 -11.247 1.00 81.44 198 LYS A O 1
ATOM 1556 N N . THR A 1 199 ? 17.619 15.805 -12.999 1.00 85.75 199 THR A N 1
ATOM 1557 C CA . THR A 1 199 ? 16.568 16.065 -13.991 1.00 85.75 199 THR A CA 1
ATOM 1558 C C . THR A 1 199 ? 15.576 14.908 -13.983 1.00 85.75 199 THR A C 1
ATOM 1560 O O . THR A 1 199 ? 15.956 13.791 -14.328 1.00 85.75 199 THR A O 1
ATOM 1563 N N . VAL A 1 200 ? 14.321 15.172 -13.604 1.00 86.75 200 VAL A N 1
ATOM 1564 C CA . VAL A 1 200 ? 13.208 14.222 -13.777 1.00 86.75 200 VAL A CA 1
ATOM 1565 C C . VAL A 1 200 ? 13.059 13.915 -15.262 1.00 86.75 200 VAL A C 1
ATOM 1567 O O . VAL A 1 200 ? 13.010 14.837 -16.082 1.00 86.75 200 VAL A O 1
ATOM 1570 N N . TYR A 1 201 ? 13.017 12.633 -15.619 1.00 90.62 201 TYR A N 1
ATOM 1571 C CA . TYR A 1 201 ? 12.994 12.255 -17.026 1.00 90.62 201 TYR A CA 1
ATOM 1572 C C . TYR A 1 201 ? 11.704 12.708 -17.718 1.00 90.62 201 TYR A C 1
ATOM 1574 O O . TYR A 1 201 ? 10.610 12.536 -17.172 1.00 90.62 201 TYR A O 1
ATOM 1582 N N . PRO A 1 202 ? 11.787 13.253 -18.945 1.00 92.19 202 PRO A N 1
ATOM 1583 C CA . PRO A 1 202 ? 10.597 13.625 -19.697 1.00 92.19 202 PRO A CA 1
ATOM 1584 C C . PRO A 1 202 ? 9.645 12.435 -19.873 1.00 92.19 202 PRO A C 1
ATOM 1586 O O . PRO A 1 202 ? 10.034 11.393 -20.398 1.00 92.19 202 PRO A O 1
ATOM 1589 N N . GLY A 1 203 ? 8.391 12.605 -19.447 1.00 90.19 203 GLY A N 1
ATOM 1590 C CA . GLY A 1 203 ? 7.328 11.609 -19.598 1.00 90.19 203 GLY A CA 1
ATOM 1591 C C . GLY A 1 203 ? 7.204 10.575 -18.473 1.00 90.19 203 GLY A C 1
ATOM 1592 O O . GLY A 1 203 ? 6.193 9.884 -18.453 1.00 90.19 203 GLY A O 1
ATOM 1593 N N . VAL A 1 204 ? 8.141 10.491 -17.515 1.00 88.38 204 VAL A N 1
ATOM 1594 C CA . VAL A 1 204 ? 8.077 9.484 -16.428 1.00 88.38 204 VAL A CA 1
ATOM 1595 C C . VAL A 1 204 ? 6.811 9.605 -15.580 1.00 88.38 204 VAL A C 1
ATOM 1597 O O . VAL A 1 204 ? 6.143 8.615 -15.305 1.00 88.38 204 VAL A O 1
ATOM 1600 N N . LEU A 1 205 ? 6.433 10.837 -15.235 1.00 83.62 205 LEU A N 1
ATOM 1601 C CA . LEU A 1 205 ? 5.255 11.128 -14.415 1.00 83.62 205 LEU A CA 1
ATOM 1602 C C . LEU A 1 205 ? 3.967 10.691 -15.115 1.00 83.62 205 LEU A C 1
ATOM 1604 O O . LEU A 1 205 ? 3.116 10.050 -14.507 1.00 83.62 205 LEU A O 1
ATOM 1608 N N . GLN A 1 206 ? 3.855 11.002 -16.411 1.00 86.75 206 GLN A N 1
ATOM 1609 C CA . GLN A 1 206 ? 2.712 10.587 -17.219 1.00 86.75 206 GLN A CA 1
ATOM 1610 C C . GLN A 1 206 ? 2.674 9.067 -17.354 1.00 86.75 206 GLN A C 1
ATOM 1612 O O . GLN A 1 206 ? 1.614 8.475 -17.218 1.00 86.75 206 GLN A O 1
ATOM 1617 N N . PHE A 1 207 ? 3.823 8.429 -17.586 1.00 91.06 207 PHE A N 1
ATOM 1618 C CA . PHE A 1 207 ? 3.893 6.977 -17.699 1.00 91.06 207 PHE A CA 1
ATOM 1619 C C . PHE A 1 207 ? 3.408 6.284 -16.422 1.00 91.06 207 PHE A C 1
ATOM 1621 O O . PHE A 1 207 ? 2.622 5.345 -16.505 1.00 91.06 207 PHE A O 1
ATOM 1628 N N . TYR A 1 208 ? 3.808 6.778 -15.247 1.00 86.19 208 TYR A N 1
ATOM 1629 C CA . TYR A 1 208 ? 3.345 6.226 -13.972 1.00 86.19 208 TYR A CA 1
ATOM 1630 C C . TYR A 1 208 ? 1.848 6.452 -13.784 1.00 86.19 208 TYR A C 1
ATOM 1632 O O . TYR A 1 208 ? 1.149 5.519 -13.414 1.00 86.19 208 TYR A O 1
ATOM 1640 N N . ALA A 1 209 ? 1.348 7.650 -14.098 1.00 80.75 209 ALA A N 1
ATOM 1641 C CA . ALA A 1 209 ? -0.075 7.960 -14.003 1.00 80.75 209 ALA A CA 1
ATOM 1642 C C . ALA A 1 209 ? -0.941 7.083 -14.926 1.00 80.75 209 ALA A C 1
ATOM 1644 O O . ALA A 1 209 ? -2.025 6.667 -14.528 1.00 80.75 209 ALA A O 1
ATOM 1645 N N . GLU A 1 210 ? -0.477 6.779 -16.142 1.00 87.38 210 GLU A N 1
ATOM 1646 C CA . GLU A 1 210 ? -1.211 5.898 -17.060 1.00 87.38 210 GLU A CA 1
ATOM 1647 C C . GLU A 1 210 ? -1.142 4.423 -16.641 1.00 87.38 210 GLU A C 1
ATOM 1649 O O . GLU A 1 210 ? -2.136 3.713 -16.769 1.00 87.38 210 GLU A O 1
ATOM 1654 N N . LEU A 1 211 ? -0.009 3.954 -16.104 1.00 86.50 211 LEU A N 1
ATOM 1655 C CA . LEU A 1 211 ? 0.084 2.602 -15.534 1.00 86.50 211 LEU A CA 1
ATOM 1656 C C . LEU A 1 211 ? -0.824 2.439 -14.308 1.00 86.50 211 LEU A C 1
ATOM 1658 O O . LEU A 1 211 ? -1.431 1.387 -14.134 1.00 86.50 211 LEU A O 1
ATOM 1662 N N . ASP A 1 212 ? -0.907 3.476 -13.474 1.00 80.62 212 ASP A N 1
ATOM 1663 C CA . ASP A 1 212 ? -1.733 3.507 -12.264 1.00 80.62 212 ASP A CA 1
ATOM 1664 C C . ASP A 1 212 ? -3.228 3.555 -12.612 1.00 80.62 212 ASP A C 1
ATOM 1666 O O . ASP A 1 212 ? -4.043 2.852 -12.018 1.00 80.62 212 ASP A O 1
ATOM 1670 N N . ARG A 1 213 ? -3.584 4.317 -13.656 1.00 82.44 213 ARG A N 1
ATOM 1671 C CA . ARG A 1 213 ? -4.926 4.296 -14.253 1.00 82.44 213 ARG A CA 1
ATOM 1672 C C . ARG A 1 213 ? -5.284 2.908 -14.788 1.00 82.44 213 ARG A C 1
ATOM 1674 O O . ARG A 1 213 ? -6.436 2.497 -14.659 1.00 82.44 213 ARG A O 1
ATOM 1681 N N . GLY A 1 214 ? -4.321 2.209 -15.382 1.00 84.62 214 GLY A N 1
ATOM 1682 C CA . GLY A 1 214 ? -4.509 0.889 -15.969 1.00 84.62 214 GLY A CA 1
ATOM 1683 C C . GLY A 1 214 ? -5.284 0.902 -17.299 1.00 84.62 214 GLY A C 1
ATOM 1684 O O . GLY A 1 214 ? -5.620 1.961 -17.835 1.00 84.62 214 GLY A O 1
ATOM 1685 N N . PRO A 1 215 ? -5.573 -0.286 -17.861 1.00 84.56 215 PRO A N 1
ATOM 1686 C CA . PRO A 1 215 ? -6.190 -0.439 -19.183 1.00 84.56 215 PRO A CA 1
ATOM 1687 C C . PRO A 1 215 ? -7.726 -0.360 -19.184 1.00 84.56 215 PRO A C 1
ATOM 1689 O O . PRO A 1 215 ? -8.351 -0.416 -20.245 1.00 84.56 215 PRO A O 1
ATOM 1692 N N . GLY A 1 216 ? -8.347 -0.308 -18.003 1.00 78.06 216 GLY A N 1
ATOM 1693 C CA . GLY A 1 216 ? -9.798 -0.321 -17.844 1.00 78.06 216 GLY A CA 1
ATOM 1694 C C . GLY A 1 216 ? -10.467 1.000 -18.253 1.00 78.06 216 GLY A C 1
ATOM 1695 O O . GLY A 1 216 ? -9.827 2.049 -18.249 1.00 78.06 216 GLY A O 1
ATOM 1696 N N . PRO A 1 217 ? -11.773 0.974 -18.590 1.00 67.38 217 PRO A N 1
ATOM 1697 C CA . PRO A 1 217 ? -12.540 2.193 -18.863 1.00 67.38 217 PRO A CA 1
ATOM 1698 C C . PRO A 1 217 ? -12.741 3.048 -17.605 1.00 67.38 217 PRO A C 1
ATOM 1700 O O . PRO A 1 217 ? -12.876 4.264 -17.703 1.00 67.38 217 PRO A O 1
ATOM 1703 N N . GLU A 1 218 ? -12.753 2.404 -16.439 1.00 74.88 218 GLU A N 1
ATOM 1704 C CA . GLU A 1 218 ? -12.706 3.068 -15.144 1.00 74.88 218 GLU A CA 1
ATOM 1705 C C . GLU A 1 218 ? -11.250 3.093 -14.669 1.00 74.88 218 GLU A C 1
ATOM 1707 O O . GLU A 1 218 ? -10.590 2.049 -14.727 1.00 74.88 218 GLU A O 1
ATOM 1712 N N . PRO A 1 219 ? -10.738 4.250 -14.216 1.00 66.44 219 PRO A N 1
ATOM 1713 C CA . PRO A 1 219 ? -9.393 4.329 -13.672 1.00 66.44 219 PRO A CA 1
ATOM 1714 C C . PRO A 1 219 ? -9.268 3.426 -12.441 1.00 66.44 219 PRO A C 1
ATOM 1716 O O . PRO A 1 219 ? -10.156 3.411 -11.584 1.00 66.44 219 PRO A O 1
ATOM 1719 N N . GLY A 1 220 ? -8.147 2.710 -12.351 1.00 65.31 220 GLY A N 1
ATOM 1720 C CA . GLY A 1 220 ? -7.751 1.996 -11.143 1.00 65.31 220 GLY A CA 1
ATOM 1721 C C . GLY A 1 220 ? -7.619 2.925 -9.935 1.00 65.31 220 GLY A C 1
ATOM 1722 O O . GLY A 1 220 ? -7.591 4.157 -10.055 1.00 65.31 220 GLY A O 1
ATOM 1723 N N . LEU A 1 221 ? -7.553 2.330 -8.744 1.00 64.56 221 LEU A N 1
ATOM 1724 C CA . LEU A 1 221 ? -7.312 3.077 -7.514 1.00 64.56 221 LEU A CA 1
ATOM 1725 C C . LEU A 1 221 ? -5.961 3.807 -7.592 1.00 64.56 221 LEU A C 1
ATOM 1727 O O . LEU A 1 221 ? -4.932 3.147 -7.730 1.00 64.56 221 LEU A O 1
ATOM 1731 N N . PRO A 1 222 ? -5.942 5.146 -7.452 1.00 58.91 222 PRO A N 1
ATOM 1732 C CA . PRO A 1 222 ? -4.706 5.901 -7.552 1.00 58.91 222 PRO A CA 1
ATOM 1733 C C . PRO A 1 222 ? -3.755 5.552 -6.404 1.00 58.91 222 PRO A C 1
ATOM 1735 O O . PRO A 1 222 ? -4.188 5.331 -5.269 1.00 58.91 222 PRO A O 1
ATOM 1738 N N . GLY A 1 223 ? -2.452 5.573 -6.680 1.00 57.78 223 GLY A N 1
ATOM 1739 C CA . GLY A 1 223 ? -1.416 5.357 -5.670 1.00 57.78 223 GLY A CA 1
ATOM 1740 C C . GLY A 1 223 ? -0.754 3.979 -5.687 1.00 57.78 223 GLY A C 1
ATOM 1741 O O . GLY A 1 223 ? -0.236 3.538 -4.663 1.00 57.78 223 GLY A O 1
ATOM 1742 N N . GLY A 1 224 ? -0.746 3.297 -6.828 1.00 59.19 224 GLY A N 1
ATOM 1743 C CA . GLY A 1 224 ? -0.073 2.019 -7.053 1.00 59.19 224 GLY A CA 1
ATOM 1744 C C . GLY A 1 224 ? 1.445 2.108 -7.239 1.00 59.19 224 GLY A C 1
ATOM 1745 O O . GLY A 1 224 ? 2.093 1.066 -7.361 1.00 59.19 224 GLY A O 1
ATOM 1746 N N . VAL A 1 225 ? 2.037 3.309 -7.251 1.00 61.00 225 VAL A N 1
ATOM 1747 C CA . VAL A 1 225 ? 3.491 3.489 -7.390 1.00 61.00 225 VAL A CA 1
ATOM 1748 C C . VAL A 1 225 ? 4.218 3.260 -6.065 1.00 61.00 225 VAL A C 1
ATOM 1750 O O . VAL A 1 225 ? 3.905 3.831 -5.031 1.00 61.00 225 VAL A O 1
ATOM 1753 N N . THR A 1 226 ? 5.243 2.424 -6.128 1.00 67.69 226 THR A N 1
ATOM 1754 C CA . THR A 1 226 ? 6.139 2.018 -5.051 1.00 67.69 226 THR A CA 1
ATOM 1755 C C . THR A 1 226 ? 7.566 2.297 -5.494 1.00 67.69 226 THR A C 1
ATOM 1757 O O . THR A 1 226 ? 8.054 1.661 -6.427 1.00 67.69 226 THR A O 1
ATOM 1760 N N . PHE A 1 227 ? 8.271 3.219 -4.843 1.00 66.75 227 PHE A N 1
ATOM 1761 C CA . PHE A 1 227 ? 9.692 3.410 -5.134 1.00 66.75 227 PHE A CA 1
ATOM 1762 C C . PHE A 1 227 ? 10.539 2.387 -4.374 1.00 66.75 227 PHE A C 1
ATOM 1764 O O . PHE A 1 227 ? 10.336 2.176 -3.186 1.00 66.75 227 PHE A O 1
ATOM 1771 N N . VAL A 1 228 ? 11.500 1.768 -5.057 1.00 63.69 228 VAL A N 1
ATOM 1772 C CA . VAL A 1 228 ? 12.408 0.734 -4.553 1.00 63.69 228 VAL A CA 1
ATOM 1773 C C . VAL A 1 228 ? 13.832 1.279 -4.651 1.00 63.69 228 VAL A C 1
ATOM 1775 O O . VAL A 1 228 ? 14.340 1.449 -5.750 1.00 63.69 228 VAL A O 1
ATOM 1778 N N . THR A 1 229 ? 14.510 1.540 -3.529 1.00 58.91 229 THR A N 1
ATOM 1779 C CA . THR A 1 229 ? 15.870 2.125 -3.534 1.00 58.91 229 THR A CA 1
ATOM 1780 C C . THR A 1 229 ? 16.931 1.180 -2.964 1.00 58.91 229 THR A C 1
ATOM 1782 O O . THR A 1 229 ? 16.692 0.406 -2.038 1.00 58.91 229 THR A O 1
ATOM 1785 N N . ALA A 1 230 ? 18.131 1.235 -3.548 1.00 49.03 230 ALA A N 1
ATOM 1786 C CA . ALA A 1 230 ? 19.315 0.453 -3.179 1.00 49.03 230 ALA A CA 1
ATOM 1787 C C . ALA A 1 230 ? 20.389 1.261 -2.419 1.00 49.03 230 ALA A C 1
ATOM 1789 O O . ALA A 1 230 ? 21.469 0.736 -2.137 1.00 49.03 230 ALA A O 1
ATOM 1790 N N . ARG A 1 231 ? 20.163 2.550 -2.136 1.00 52.16 231 ARG A N 1
ATOM 1791 C CA . ARG A 1 231 ? 21.250 3.463 -1.750 1.00 52.16 231 ARG A CA 1
ATOM 1792 C C . ARG A 1 231 ? 21.916 3.119 -0.403 1.00 52.16 231 ARG A C 1
ATOM 1794 O O . ARG A 1 231 ? 21.270 3.191 0.647 1.00 52.16 231 ARG A O 1
ATOM 1801 N N . PRO A 1 232 ? 23.244 2.876 -0.374 1.00 39.38 232 PRO A N 1
ATOM 1802 C CA . PRO A 1 232 ? 23.991 2.738 0.869 1.00 39.38 232 PRO A CA 1
ATOM 1803 C C . PRO A 1 232 ? 24.225 4.118 1.495 1.00 39.38 232 PRO A C 1
ATOM 1805 O O . PRO A 1 232 ? 25.022 4.906 0.993 1.00 39.38 232 PRO A O 1
ATOM 1808 N N . GLY A 1 233 ? 23.566 4.402 2.619 1.00 43.59 233 GLY A N 1
ATOM 1809 C CA . GLY A 1 233 ? 23.865 5.581 3.444 1.00 43.59 233 GLY A CA 1
ATOM 1810 C C . GLY A 1 233 ? 22.710 6.550 3.667 1.00 43.59 233 GLY A C 1
ATOM 1811 O O . GLY A 1 233 ? 22.866 7.453 4.488 1.00 43.59 233 GLY A O 1
ATOM 1812 N N . ASP A 1 234 ? 21.548 6.338 3.046 1.00 44.19 234 ASP A N 1
ATOM 1813 C CA . ASP A 1 234 ? 20.351 7.119 3.363 1.00 44.19 234 ASP A CA 1
ATOM 1814 C C . ASP A 1 234 ? 19.694 6.576 4.641 1.00 44.19 234 ASP A C 1
ATOM 1816 O O . ASP A 1 234 ? 18.711 5.839 4.635 1.00 44.19 234 ASP A O 1
ATOM 1820 N N . ARG A 1 235 ? 20.336 6.847 5.784 1.00 36.66 235 ARG A N 1
ATOM 1821 C CA . ARG A 1 235 ? 19.955 6.284 7.092 1.00 36.66 235 ARG A CA 1
ATOM 1822 C C . ARG A 1 235 ? 18.559 6.717 7.558 1.00 36.66 235 ARG A C 1
ATOM 1824 O O . ARG A 1 235 ? 18.123 6.203 8.586 1.00 36.66 235 ARG A O 1
ATOM 1831 N N . LEU A 1 236 ? 17.900 7.640 6.853 1.00 36.75 236 LEU A N 1
ATOM 1832 C CA . LEU A 1 236 ? 16.653 8.269 7.283 1.00 36.75 236 LEU A CA 1
ATOM 1833 C C . LEU A 1 236 ? 15.648 8.594 6.152 1.00 36.75 236 LEU A C 1
ATOM 1835 O O . LEU A 1 236 ? 14.587 9.093 6.491 1.00 36.75 236 LEU A O 1
ATOM 1839 N N . GLY A 1 237 ? 15.934 8.386 4.857 1.00 44.28 237 GLY A N 1
ATOM 1840 C CA . GLY A 1 237 ? 14.988 8.711 3.760 1.00 44.28 237 GLY A CA 1
ATOM 1841 C C . GLY A 1 237 ? 14.750 10.216 3.518 1.00 44.28 237 GLY A C 1
ATOM 1842 O O . GLY A 1 237 ? 14.174 10.614 2.511 1.00 44.28 237 GLY A O 1
ATOM 1843 N N . LEU A 1 238 ? 15.275 11.083 4.391 1.00 39.06 238 LEU A N 1
ATOM 1844 C CA . LEU A 1 238 ? 14.944 12.513 4.473 1.00 39.06 238 LEU A CA 1
ATOM 1845 C C . LEU A 1 238 ? 15.273 13.335 3.219 1.00 39.06 238 LEU A C 1
ATOM 1847 O O . LEU A 1 238 ? 14.619 14.341 2.952 1.00 39.06 238 LEU A O 1
ATOM 1851 N N . VAL A 1 239 ? 16.316 12.967 2.471 1.00 43.22 239 VAL A N 1
ATOM 1852 C CA . VAL A 1 239 ? 16.738 13.732 1.281 1.00 43.22 239 VAL A CA 1
ATOM 1853 C C . VAL A 1 239 ? 15.873 13.374 0.065 1.00 43.22 239 VAL A C 1
ATOM 1855 O O . VAL A 1 239 ? 15.641 14.210 -0.815 1.00 43.22 239 VAL A O 1
ATOM 1858 N N . GLU A 1 240 ? 15.356 12.147 0.032 1.00 54.53 240 GLU A N 1
ATOM 1859 C CA . GLU A 1 240 ? 14.443 11.652 -0.998 1.00 54.53 240 GLU A CA 1
ATOM 1860 C C . GLU A 1 240 ? 13.009 12.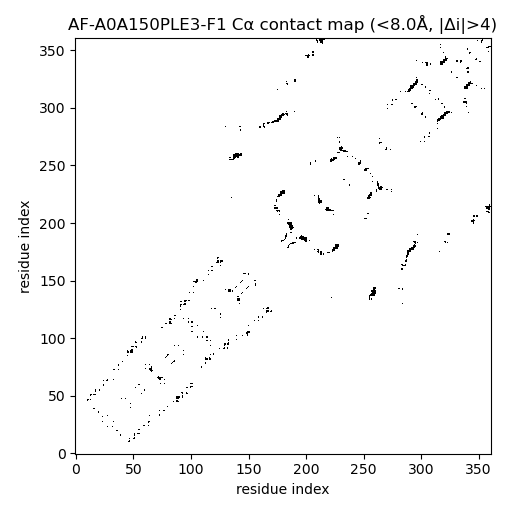095 -0.711 1.00 54.53 240 GLU A C 1
ATOM 1862 O O . GLU A 1 240 ? 12.361 12.613 -1.621 1.00 54.53 240 GLU A O 1
ATOM 1867 N N . ASP A 1 241 ? 12.584 12.057 0.555 1.00 52.19 241 ASP A N 1
ATOM 1868 C CA . ASP A 1 241 ? 11.289 12.570 1.009 1.00 52.19 241 ASP A CA 1
ATOM 1869 C C . ASP A 1 241 ? 11.113 14.043 0.648 1.00 52.19 241 ASP A C 1
ATOM 1871 O O . ASP A 1 241 ? 10.085 14.422 0.103 1.00 52.19 241 ASP A O 1
ATOM 1875 N N . ALA A 1 242 ? 12.132 14.883 0.856 1.00 52.91 242 ALA A N 1
ATOM 1876 C CA . ALA A 1 242 ? 12.064 16.296 0.485 1.00 52.91 242 ALA A CA 1
ATOM 1877 C C . ALA A 1 242 ? 11.983 16.508 -1.038 1.00 52.91 242 ALA A C 1
ATOM 1879 O O . ALA A 1 242 ? 11.329 17.441 -1.500 1.00 52.91 242 ALA A O 1
ATOM 1880 N N . THR A 1 243 ? 12.635 15.649 -1.830 1.00 53.34 243 THR A N 1
ATOM 1881 C CA . THR A 1 243 ? 12.611 15.746 -3.298 1.00 53.34 243 THR A CA 1
ATOM 1882 C C . THR A 1 243 ? 11.262 15.293 -3.851 1.00 53.34 243 THR A C 1
ATOM 1884 O O . THR A 1 243 ? 10.690 15.967 -4.705 1.00 53.34 243 THR A O 1
ATOM 1887 N N . LEU A 1 244 ? 10.731 14.180 -3.346 1.00 57.62 244 LEU A N 1
ATOM 1888 C CA . LEU A 1 244 ? 9.431 13.645 -3.738 1.00 57.62 244 LEU A CA 1
ATOM 1889 C C . LEU A 1 244 ? 8.280 14.515 -3.212 1.00 57.62 244 LEU A C 1
ATOM 1891 O O . LEU A 1 244 ? 7.348 14.790 -3.963 1.00 57.62 244 LEU A O 1
ATOM 1895 N N . ALA A 1 245 ? 8.387 15.051 -1.992 1.00 54.75 245 ALA A N 1
ATOM 1896 C CA . ALA A 1 245 ? 7.452 16.037 -1.448 1.00 54.75 245 ALA A CA 1
ATOM 1897 C C . ALA A 1 245 ? 7.464 17.332 -2.267 1.00 54.75 245 ALA A C 1
ATOM 1899 O O . ALA A 1 245 ? 6.405 17.820 -2.638 1.00 54.75 245 ALA A O 1
ATOM 1900 N N . ALA A 1 246 ? 8.636 17.849 -2.651 1.00 55.69 246 ALA A N 1
ATOM 1901 C CA . ALA A 1 246 ? 8.721 19.034 -3.506 1.00 55.69 246 ALA A CA 1
ATOM 1902 C C . ALA A 1 246 ? 8.132 18.810 -4.913 1.00 55.69 246 ALA A C 1
ATOM 1904 O O . ALA A 1 246 ? 7.694 19.765 -5.555 1.00 55.69 246 ALA A O 1
ATOM 1905 N N . LEU A 1 247 ? 8.130 17.570 -5.414 1.00 53.47 247 LEU A N 1
ATOM 1906 C CA . LEU A 1 247 ? 7.488 17.200 -6.679 1.00 53.47 247 LEU A CA 1
ATOM 1907 C C . LEU A 1 247 ? 5.969 17.026 -6.520 1.00 53.47 247 LEU A C 1
ATOM 1909 O O . LEU A 1 247 ? 5.213 17.469 -7.387 1.00 53.47 247 LEU A O 1
ATOM 1913 N N . ALA A 1 248 ? 5.520 16.464 -5.395 1.00 54.41 248 ALA A N 1
ATOM 1914 C CA . ALA A 1 248 ? 4.109 16.370 -5.029 1.00 54.41 248 ALA A CA 1
ATOM 1915 C C . ALA A 1 248 ? 3.477 17.759 -4.806 1.00 54.41 248 ALA A C 1
ATOM 1917 O O . ALA A 1 248 ? 2.431 18.060 -5.375 1.00 54.41 248 ALA A O 1
ATOM 1918 N N . GLU A 1 249 ? 4.155 18.658 -4.084 1.00 52.09 249 GLU A N 1
ATOM 1919 C CA . GLU A 1 249 ? 3.719 20.044 -3.837 1.00 52.09 249 GLU A CA 1
ATOM 1920 C C . GLU A 1 249 ? 3.554 20.866 -5.123 1.00 52.09 249 GLU A C 1
ATOM 1922 O O . GLU A 1 249 ? 2.770 21.813 -5.172 1.00 52.09 249 GLU A O 1
ATOM 1927 N N . ARG A 1 250 ? 4.269 20.504 -6.194 1.00 51.06 250 ARG A N 1
ATOM 1928 C CA . ARG A 1 250 ? 4.170 21.163 -7.506 1.00 51.06 250 ARG A CA 1
ATOM 1929 C C . ARG A 1 250 ? 3.029 20.623 -8.368 1.00 51.06 250 ARG A C 1
ATOM 1931 O O . ARG A 1 250 ? 2.937 20.996 -9.536 1.00 51.06 250 ARG A O 1
ATOM 1938 N N . GLY A 1 251 ? 2.182 19.748 -7.821 1.00 44.66 251 GLY A N 1
ATOM 1939 C CA . GLY A 1 251 ? 1.066 19.131 -8.541 1.00 44.66 251 GLY A CA 1
ATOM 1940 C C . GLY A 1 251 ? 1.517 18.221 -9.684 1.00 44.66 251 GLY A C 1
ATOM 1941 O O . GLY A 1 251 ? 0.739 17.935 -10.587 1.00 44.66 251 GLY A O 1
ATOM 1942 N N . GLN A 1 252 ? 2.786 17.801 -9.676 1.00 48.53 252 GLN A N 1
ATOM 1943 C CA . GLN A 1 252 ? 3.391 16.971 -10.719 1.00 48.53 252 GLN A CA 1
ATOM 1944 C C . GLN A 1 252 ? 3.333 15.475 -10.379 1.00 48.53 252 GLN A C 1
ATOM 1946 O O . GLN A 1 252 ? 3.772 14.652 -11.175 1.00 48.53 252 GLN A O 1
ATOM 1951 N N . LEU A 1 253 ? 2.755 15.119 -9.229 1.00 51.22 253 LEU A N 1
ATOM 1952 C CA . LEU A 1 253 ? 2.525 13.750 -8.784 1.00 51.22 253 LEU A CA 1
ATOM 1953 C C . LEU A 1 253 ? 1.190 13.676 -8.025 1.00 51.22 253 LEU A C 1
ATOM 1955 O O . LEU A 1 253 ? 1.086 14.176 -6.910 1.00 51.22 253 LEU A O 1
ATOM 1959 N N . THR A 1 254 ? 0.194 12.989 -8.580 1.00 42.81 254 THR A N 1
ATOM 1960 C CA . THR A 1 254 ? -0.716 12.159 -7.772 1.00 42.81 254 THR A CA 1
ATOM 1961 C C . THR A 1 254 ? -0.081 10.778 -7.703 1.00 42.81 254 THR A C 1
ATOM 1963 O O . THR A 1 254 ? -0.502 9.859 -8.392 1.00 42.81 254 THR A O 1
ATOM 1966 N N . ALA A 1 255 ? 1.020 10.664 -6.968 1.00 41.12 255 ALA A N 1
ATOM 1967 C CA . ALA A 1 255 ? 1.660 9.387 -6.705 1.00 41.12 255 ALA A CA 1
ATOM 1968 C C . ALA A 1 255 ? 1.717 9.220 -5.197 1.00 41.12 255 ALA A C 1
ATOM 1970 O O . ALA A 1 255 ? 2.229 10.094 -4.494 1.00 41.12 255 ALA A O 1
ATOM 1971 N N . THR A 1 256 ? 1.210 8.096 -4.704 1.00 38.97 256 THR A N 1
ATOM 1972 C CA . THR A 1 256 ? 1.614 7.616 -3.390 1.00 38.97 256 THR A CA 1
ATOM 1973 C C . THR A 1 256 ? 3.113 7.379 -3.478 1.00 38.97 256 THR A C 1
ATOM 1975 O O . THR A 1 256 ? 3.588 6.577 -4.273 1.00 38.97 256 THR A O 1
ATOM 1978 N N . VAL A 1 257 ? 3.885 8.134 -2.710 1.00 42.75 257 VAL A N 1
ATOM 1979 C CA . VAL A 1 257 ? 5.229 7.700 -2.365 1.00 42.75 257 VAL A CA 1
ATOM 1980 C C . VAL A 1 257 ? 4.994 6.684 -1.270 1.00 42.75 257 VAL A C 1
ATOM 1982 O O . VAL A 1 257 ? 4.549 7.057 -0.181 1.00 42.75 257 VAL A O 1
ATOM 1985 N N . LEU A 1 258 ? 5.267 5.408 -1.536 1.00 38.53 258 LEU A N 1
ATOM 1986 C CA . LEU A 1 258 ? 5.605 4.524 -0.433 1.00 38.53 258 LEU A CA 1
ATOM 1987 C C . LEU A 1 258 ? 6.869 5.098 0.198 1.00 38.53 258 LEU A C 1
ATOM 1989 O O . LEU A 1 258 ? 7.989 4.795 -0.191 1.00 38.53 258 LEU A O 1
ATOM 1993 N N . ALA A 1 259 ? 6.656 5.962 1.185 1.00 36.50 259 ALA A N 1
ATOM 1994 C CA . ALA A 1 259 ? 7.638 6.207 2.220 1.00 36.50 259 ALA A CA 1
ATOM 1995 C C . ALA A 1 259 ? 7.727 4.990 3.155 1.00 36.50 259 ALA A C 1
ATOM 1997 O O . ALA A 1 259 ? 8.498 5.015 4.102 1.00 36.50 259 ALA A O 1
ATOM 1998 N N . GLY A 1 260 ? 7.027 3.900 2.824 1.00 31.94 260 GLY A N 1
ATOM 1999 C CA . GLY A 1 260 ? 7.307 2.534 3.208 1.00 31.94 260 GLY A CA 1
ATOM 2000 C C . GLY A 1 260 ? 8.740 2.107 2.927 1.00 31.94 260 GLY A C 1
ATOM 2001 O O . GLY A 1 260 ? 9.071 1.560 1.882 1.00 31.94 260 GLY A O 1
ATOM 2002 N N . SER A 1 261 ? 9.612 2.384 3.888 1.00 34.66 261 SER A N 1
ATOM 2003 C CA . SER A 1 261 ? 10.545 1.398 4.423 1.00 34.66 261 SER A CA 1
ATOM 2004 C C . SER A 1 261 ? 11.387 0.577 3.435 1.00 34.66 261 SER A C 1
ATOM 2006 O O . SER A 1 261 ? 11.768 -0.544 3.749 1.00 34.66 261 SER A O 1
ATOM 2008 N N . PHE A 1 262 ? 11.902 1.172 2.356 1.00 35.25 262 PHE A N 1
ATOM 2009 C CA . PHE A 1 262 ? 13.163 0.700 1.747 1.00 35.25 262 PHE A CA 1
ATOM 2010 C C . PHE A 1 262 ? 14.391 1.170 2.540 1.00 35.25 262 PHE A C 1
ATOM 2012 O O . PHE A 1 262 ? 15.492 1.339 2.009 1.00 35.25 262 PHE A O 1
ATOM 2019 N N . THR A 1 263 ? 14.233 1.374 3.853 1.00 33.34 263 THR A N 1
ATOM 2020 C CA . THR A 1 263 ? 15.367 1.724 4.693 1.00 33.34 263 THR A CA 1
ATOM 2021 C C . THR A 1 263 ? 16.281 0.516 4.846 1.00 33.34 263 THR A C 1
ATOM 2023 O O . THR A 1 263 ? 15.914 -0.556 5.332 1.00 33.34 263 THR A O 1
ATOM 2026 N N . ARG A 1 264 ? 17.546 0.782 4.521 1.00 31.55 264 ARG A N 1
ATOM 2027 C CA . ARG A 1 264 ? 18.741 -0.018 4.796 1.00 31.55 264 ARG A CA 1
ATOM 2028 C C . ARG A 1 264 ? 18.970 -1.112 3.770 1.00 31.55 264 ARG A C 1
ATOM 2030 O O . ARG A 1 264 ? 18.392 -2.181 3.919 1.00 31.55 264 ARG A O 1
ATOM 2037 N N . LEU A 1 265 ? 19.962 -0.910 2.898 1.00 32.12 265 LEU A N 1
ATOM 2038 C CA . LEU A 1 265 ? 20.941 -1.945 2.547 1.00 32.12 265 LEU A CA 1
ATOM 2039 C C . LEU A 1 265 ? 22.275 -1.380 2.059 1.00 32.12 265 LEU A C 1
ATOM 2041 O O . LEU A 1 265 ? 22.352 -0.382 1.354 1.00 32.12 265 LEU A O 1
ATOM 2045 N N . LEU A 1 266 ? 23.331 -2.094 2.442 1.00 32.25 266 LEU A N 1
ATOM 2046 C CA . LEU A 1 266 ? 24.720 -1.916 2.039 1.00 32.25 266 LEU A CA 1
ATOM 2047 C C . LEU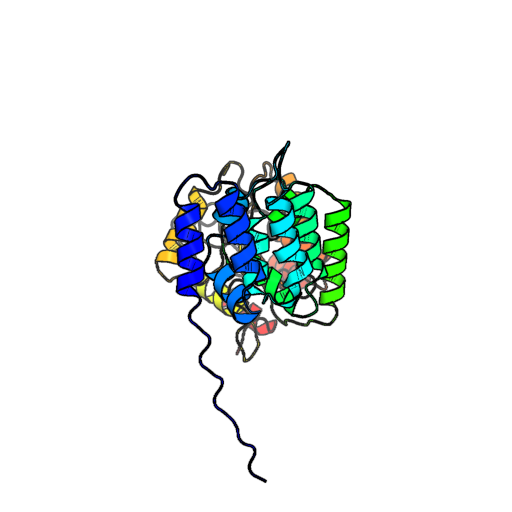 A 1 266 ? 25.148 -3.109 1.155 1.00 32.25 266 LEU A C 1
ATOM 2049 O O . LEU A 1 266 ? 24.923 -4.263 1.521 1.00 32.25 266 LEU A O 1
ATOM 2053 N N . GLY A 1 267 ? 25.828 -2.819 0.038 1.00 34.47 267 GLY A N 1
ATOM 2054 C CA . GLY A 1 267 ? 26.603 -3.770 -0.782 1.00 34.47 267 GLY A CA 1
ATOM 2055 C C . GLY A 1 267 ? 25.880 -4.388 -1.993 1.00 34.47 267 GLY A C 1
ATOM 2056 O O . GLY A 1 267 ? 24.824 -4.985 -1.855 1.00 34.47 267 GLY A O 1
ATOM 2057 N N . ASN A 1 268 ? 26.483 -4.309 -3.188 1.00 49.56 268 ASN A N 1
ATOM 2058 C CA . ASN A 1 268 ? 25.832 -4.563 -4.491 1.00 49.56 268 ASN A CA 1
ATOM 2059 C C . ASN A 1 268 ? 25.166 -5.943 -4.705 1.00 49.56 268 ASN A C 1
ATOM 2061 O O . ASN A 1 268 ? 24.289 -6.039 -5.555 1.00 49.56 268 ASN A O 1
ATOM 2065 N N . ARG A 1 269 ? 25.554 -7.012 -3.993 1.00 45.25 269 ARG A N 1
ATOM 2066 C CA . ARG A 1 269 ? 24.903 -8.340 -4.115 1.00 45.25 269 ARG A CA 1
ATOM 2067 C C . ARG A 1 269 ? 23.822 -8.565 -3.059 1.00 45.25 269 ARG A C 1
ATOM 2069 O O . ARG A 1 269 ? 22.705 -8.921 -3.408 1.00 45.25 269 ARG A O 1
ATOM 2076 N N . THR A 1 270 ? 24.124 -8.243 -1.804 1.00 54.81 270 THR A N 1
ATOM 2077 C CA . THR A 1 270 ? 23.156 -8.230 -0.698 1.00 54.81 270 THR A CA 1
ATOM 2078 C C . THR A 1 270 ? 21.982 -7.284 -0.969 1.00 54.81 270 THR A C 1
ATOM 2080 O O . THR A 1 270 ? 20.858 -7.577 -0.581 1.00 54.81 270 THR A O 1
ATOM 2083 N N . ILE A 1 271 ? 22.224 -6.169 -1.670 1.00 58.84 271 ILE A N 1
ATOM 2084 C CA . ILE A 1 271 ? 21.194 -5.217 -2.113 1.00 58.84 271 ILE A CA 1
ATOM 2085 C C . ILE A 1 271 ? 20.188 -5.875 -3.063 1.00 58.84 271 ILE A C 1
ATOM 2087 O O . ILE A 1 271 ? 18.988 -5.732 -2.856 1.00 58.84 271 ILE A O 1
ATOM 2091 N N . ALA A 1 272 ? 20.657 -6.586 -4.094 1.00 63.06 272 ALA A N 1
ATOM 2092 C CA . ALA A 1 272 ? 19.771 -7.210 -5.076 1.00 63.06 272 ALA A CA 1
ATOM 2093 C C . ALA A 1 272 ? 18.957 -8.356 -4.453 1.00 63.06 272 ALA A C 1
ATOM 2095 O O . ALA A 1 272 ? 17.763 -8.478 -4.714 1.00 63.06 272 ALA A O 1
ATOM 2096 N N . GLU A 1 273 ? 19.583 -9.150 -3.581 1.00 71.75 273 GLU A N 1
ATOM 2097 C CA . GLU A 1 273 ? 18.915 -10.229 -2.844 1.00 71.75 273 GLU A CA 1
ATOM 2098 C C . GLU A 1 273 ? 17.830 -9.693 -1.907 1.00 71.75 273 GLU A C 1
ATOM 2100 O O . GLU A 1 273 ? 16.725 -10.228 -1.900 1.00 71.75 273 GLU A O 1
ATOM 2105 N N . LYS A 1 274 ? 18.085 -8.597 -1.181 1.00 74.06 274 LYS A N 1
ATOM 2106 C CA . LYS A 1 274 ? 17.062 -8.027 -0.298 1.00 74.06 274 LYS A CA 1
ATOM 2107 C C . LYS A 1 274 ? 16.003 -7.196 -1.042 1.00 74.06 274 LYS A C 1
ATOM 2109 O O . LYS A 1 274 ? 14.850 -7.215 -0.630 1.00 74.06 274 LYS A O 1
ATOM 2114 N N . LYS A 1 275 ? 16.316 -6.552 -2.181 1.00 76.94 275 LYS A N 1
ATOM 2115 C CA . LYS A 1 275 ? 15.278 -6.021 -3.101 1.00 76.94 275 LYS A CA 1
ATOM 2116 C C . LYS A 1 275 ? 14.312 -7.148 -3.511 1.00 76.94 275 LYS A C 1
ATOM 2118 O O . LYS A 1 275 ? 13.100 -6.947 -3.542 1.00 76.94 275 LYS A O 1
ATOM 2123 N N . LEU A 1 276 ? 14.848 -8.340 -3.784 1.00 84.25 276 LEU A N 1
ATOM 2124 C CA . LEU A 1 276 ? 14.066 -9.524 -4.147 1.00 84.25 276 LEU A CA 1
ATOM 2125 C C . LEU A 1 276 ? 13.259 -10.095 -2.985 1.00 84.25 276 LEU A C 1
ATOM 2127 O O . LEU A 1 276 ? 12.090 -10.407 -3.180 1.00 84.25 276 LEU A O 1
ATOM 2131 N N . GLU A 1 277 ? 13.838 -10.185 -1.790 1.00 84.81 277 GLU A N 1
ATOM 2132 C CA . GLU A 1 277 ? 13.117 -10.572 -0.572 1.00 84.81 277 GLU A CA 1
ATOM 2133 C C . GLU A 1 277 ? 11.918 -9.648 -0.323 1.00 84.81 277 GLU A C 1
ATOM 2135 O O . GLU A 1 277 ? 10.785 -10.124 -0.253 1.00 84.81 277 GLU A O 1
ATOM 2140 N N . ASN A 1 278 ? 12.141 -8.330 -0.338 1.00 82.25 278 ASN A N 1
ATOM 2141 C CA . ASN A 1 278 ? 11.082 -7.336 -0.172 1.00 82.25 278 ASN A CA 1
ATOM 2142 C C . ASN A 1 278 ? 9.985 -7.474 -1.240 1.00 82.25 278 ASN A C 1
ATOM 2144 O O . ASN A 1 278 ? 8.803 -7.373 -0.924 1.00 82.25 278 ASN A O 1
ATOM 2148 N N . PHE A 1 279 ? 10.343 -7.729 -2.505 1.00 88.62 279 PHE A N 1
ATOM 2149 C CA . PHE A 1 279 ? 9.350 -7.987 -3.554 1.00 88.62 279 PHE A CA 1
ATOM 2150 C C . PHE A 1 279 ? 8.501 -9.226 -3.243 1.00 88.62 279 PHE A C 1
ATOM 2152 O O . PHE A 1 279 ? 7.275 -9.190 -3.373 1.00 88.62 279 PHE A O 1
ATOM 2159 N N . LEU A 1 280 ? 9.134 -10.327 -2.833 1.00 91.56 280 LEU A N 1
ATOM 2160 C CA . LEU A 1 280 ? 8.425 -11.565 -2.522 1.00 91.56 280 LEU A CA 1
ATOM 2161 C C . LEU A 1 280 ? 7.465 -11.376 -1.345 1.00 91.56 280 LEU A C 1
ATOM 2163 O O . LEU A 1 280 ? 6.343 -11.881 -1.409 1.00 91.56 280 LEU A O 1
ATOM 2167 N N . GLU A 1 281 ? 7.876 -10.625 -0.325 1.00 91.38 281 GLU A N 1
ATOM 2168 C CA . GLU A 1 281 ? 7.042 -10.204 0.802 1.00 91.38 281 GLU A CA 1
ATOM 2169 C C . GLU A 1 281 ? 5.879 -9.311 0.355 1.00 91.38 281 GLU A C 1
ATOM 2171 O O . GLU A 1 281 ? 4.719 -9.619 0.627 1.00 91.38 281 GLU A O 1
ATOM 2176 N N . TYR A 1 282 ? 6.153 -8.258 -0.417 1.00 88.94 282 TYR A N 1
ATOM 2177 C CA . TYR A 1 282 ? 5.130 -7.332 -0.909 1.00 88.94 282 TYR A CA 1
ATOM 2178 C C . TYR A 1 282 ? 4.084 -8.038 -1.786 1.00 88.94 282 TYR A C 1
ATOM 2180 O O . TYR A 1 282 ? 2.881 -7.804 -1.664 1.00 88.94 282 TYR A O 1
ATOM 2188 N N . ARG A 1 283 ? 4.510 -9.014 -2.592 1.00 92.44 283 ARG A N 1
ATOM 2189 C CA . ARG A 1 283 ? 3.609 -9.878 -3.365 1.00 92.44 283 ARG A CA 1
ATOM 2190 C C . ARG A 1 283 ? 2.690 -10.729 -2.478 1.00 92.44 283 ARG A C 1
ATOM 2192 O O . ARG A 1 283 ? 1.570 -11.019 -2.884 1.00 92.44 283 ARG A O 1
ATOM 2199 N N . ARG A 1 284 ? 3.118 -11.126 -1.271 1.00 95.06 284 ARG A N 1
ATOM 2200 C CA . ARG A 1 284 ? 2.237 -11.831 -0.315 1.00 95.06 284 ARG A CA 1
ATOM 2201 C C . ARG A 1 284 ? 1.159 -10.914 0.264 1.00 95.06 284 ARG A C 1
ATOM 2203 O O . ARG A 1 284 ? 0.096 -11.410 0.621 1.00 95.06 284 ARG A O 1
ATOM 2210 N N . LEU A 1 285 ? 1.413 -9.606 0.332 1.00 93.00 285 LEU A N 1
ATOM 2211 C CA . LEU A 1 285 ? 0.426 -8.609 0.759 1.00 93.00 285 LEU A CA 1
ATOM 2212 C C . LEU A 1 285 ? 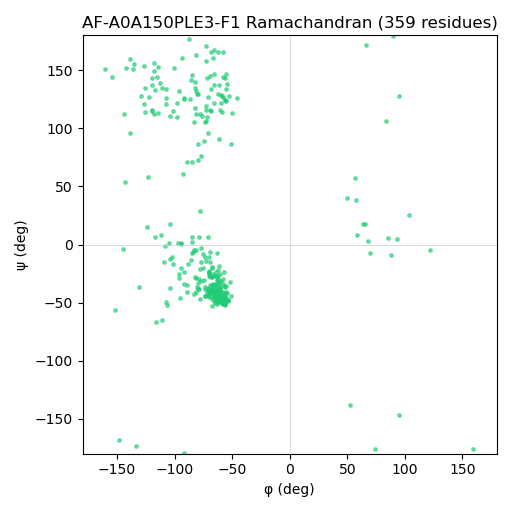-0.585 -8.296 -0.348 1.00 93.00 285 LEU A C 1
ATOM 2214 O O . LEU A 1 285 ? -1.751 -8.046 -0.054 1.00 93.00 285 LEU A O 1
ATOM 2218 N N . TYR A 1 286 ? -0.179 -8.370 -1.616 1.00 92.06 286 TYR A N 1
ATOM 2219 C CA . TYR A 1 286 ? -1.025 -8.055 -2.774 1.00 92.06 286 TYR A CA 1
ATOM 2220 C C . TYR A 1 286 ? -1.148 -9.211 -3.782 1.00 92.06 286 TYR A C 1
ATOM 2222 O O . TYR A 1 286 ? -0.814 -9.041 -4.955 1.00 92.06 2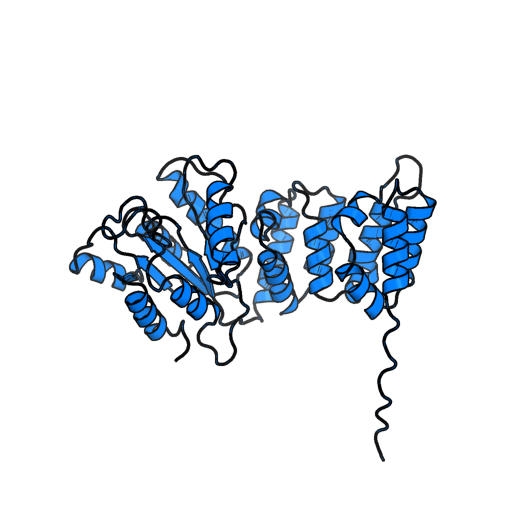86 TYR A O 1
ATOM 2230 N N . PRO A 1 287 ? -1.626 -10.397 -3.362 1.00 94.19 287 PRO A N 1
ATOM 2231 C CA . PRO A 1 287 ? -1.723 -11.557 -4.245 1.00 94.19 287 PRO A CA 1
ATOM 2232 C C . PRO A 1 287 ? -2.755 -11.395 -5.375 1.00 94.19 287 PRO A C 1
ATOM 2234 O O . PRO A 1 287 ? -2.650 -12.093 -6.379 1.00 94.19 287 PRO A O 1
ATOM 2237 N N . GLU A 1 288 ? -3.726 -10.485 -5.240 1.00 92.25 288 GLU A N 1
ATOM 2238 C CA . GLU A 1 288 ? -4.717 -10.161 -6.276 1.00 92.25 288 GLU A CA 1
ATOM 2239 C C . GLU A 1 288 ? -4.229 -9.150 -7.333 1.00 92.25 288 GLU A C 1
ATOM 2241 O O . GLU A 1 288 ? -4.952 -8.876 -8.290 1.00 92.25 288 GLU A O 1
ATOM 2246 N N . TYR A 1 289 ? -3.025 -8.587 -7.171 1.00 90.94 289 TYR A N 1
ATOM 2247 C CA . TYR A 1 289 ? -2.457 -7.581 -8.075 1.00 90.94 289 TYR A CA 1
ATOM 2248 C C . TYR A 1 289 ? -1.442 -8.170 -9.057 1.00 90.94 289 TYR A C 1
ATOM 2250 O O . TYR A 1 289 ? -0.722 -9.129 -8.762 1.00 90.94 289 TYR A O 1
ATOM 2258 N N . GLY A 1 290 ? -1.331 -7.530 -10.224 1.00 91.56 290 GLY A N 1
ATOM 2259 C CA . GLY A 1 290 ? -0.152 -7.657 -11.077 1.00 91.56 290 GLY A CA 1
ATOM 2260 C C . GLY A 1 290 ? 0.988 -6.743 -10.615 1.00 91.56 290 GLY A C 1
ATOM 2261 O O . GLY A 1 290 ? 0.767 -5.790 -9.875 1.00 91.56 290 GLY A O 1
ATOM 2262 N N . PHE A 1 291 ? 2.208 -6.999 -11.081 1.00 93.38 291 PHE A N 1
ATOM 2263 C CA . PHE A 1 291 ? 3.377 -6.167 -10.783 1.00 93.38 291 PHE A CA 1
ATOM 2264 C C . PHE A 1 291 ? 4.065 -5.706 -12.061 1.00 93.38 291 PHE A C 1
ATOM 2266 O O . PHE A 1 291 ? 4.319 -6.506 -12.962 1.00 93.38 291 PHE A O 1
ATOM 2273 N N . VAL A 1 292 ? 4.410 -4.426 -12.114 1.00 95.38 292 VAL A N 1
ATOM 2274 C CA . VAL A 1 292 ? 5.278 -3.849 -13.142 1.00 95.38 292 VAL A CA 1
ATOM 2275 C C . VAL A 1 292 ? 6.521 -3.326 -12.446 1.00 95.38 292 VAL A C 1
ATOM 2277 O O . VAL A 1 292 ? 6.398 -2.648 -11.434 1.00 95.38 292 VAL A O 1
ATOM 2280 N N . PHE A 1 293 ? 7.706 -3.629 -12.968 1.00 95.31 293 PHE A N 1
ATOM 2281 C CA . PHE A 1 293 ? 8.948 -3.041 -12.467 1.00 95.31 293 PHE A CA 1
ATOM 2282 C C . PHE A 1 293 ? 9.578 -2.114 -13.505 1.00 95.31 293 PHE A C 1
ATOM 2284 O O . PHE A 1 293 ? 9.595 -2.430 -14.695 1.00 95.31 293 PHE A O 1
ATOM 2291 N N . ILE A 1 294 ? 10.088 -0.978 -13.036 1.00 95.50 294 ILE A N 1
ATOM 2292 C CA . ILE A 1 294 ? 10.752 0.052 -13.825 1.00 95.50 294 ILE A CA 1
ATOM 2293 C C . ILE A 1 294 ? 12.110 0.323 -13.176 1.00 95.50 294 ILE A C 1
ATOM 2295 O O . ILE A 1 294 ? 12.169 0.684 -12.002 1.00 95.50 294 ILE A O 1
ATOM 2299 N N . GLY A 1 295 ? 13.195 0.139 -13.920 1.00 93.88 295 GLY A N 1
ATOM 2300 C CA . GLY A 1 295 ? 14.560 0.331 -13.420 1.00 93.88 295 GLY A CA 1
ATOM 2301 C C . GLY A 1 295 ? 15.518 0.817 -14.501 1.00 93.88 295 GLY A C 1
ATOM 2302 O O . GLY A 1 295 ? 15.076 1.160 -15.600 1.00 93.88 295 GLY A O 1
ATOM 2303 N N . ASP A 1 296 ? 16.823 0.805 -14.228 1.00 94.06 296 ASP A N 1
ATOM 2304 C CA . ASP A 1 296 ? 17.860 1.253 -15.164 1.00 94.06 296 ASP A CA 1
ATOM 2305 C C . ASP A 1 296 ? 18.855 0.146 -15.568 1.00 94.06 296 ASP A C 1
ATOM 2307 O O . ASP A 1 296 ? 19.098 -0.851 -14.886 1.00 94.06 296 ASP A O 1
ATOM 2311 N N . SER A 1 297 ? 19.484 0.301 -16.730 1.00 93.75 297 SER A N 1
ATOM 2312 C CA . SER A 1 297 ? 20.441 -0.689 -17.243 1.00 93.75 297 SER A CA 1
ATOM 2313 C C . SER A 1 297 ? 21.812 -0.664 -16.545 1.00 93.75 297 SER A C 1
ATOM 2315 O O . SER A 1 297 ? 22.667 -1.505 -16.830 1.00 93.75 297 SER A O 1
ATOM 2317 N N . GLY A 1 298 ? 22.075 0.316 -15.680 1.00 85.38 298 GLY A N 1
ATOM 2318 C CA . GLY A 1 298 ? 23.379 0.621 -15.099 1.00 85.38 298 GLY A CA 1
ATOM 2319 C C . GLY A 1 298 ? 23.582 0.196 -13.641 1.00 85.38 298 GLY A C 1
ATOM 2320 O O . GLY A 1 298 ? 24.741 0.200 -13.200 1.00 85.38 298 GLY A O 1
ATOM 2321 N N . GLN A 1 299 ? 22.526 -0.180 -12.906 1.00 77.00 299 GLN A N 1
ATOM 2322 C CA . GLN A 1 299 ? 22.598 -0.455 -11.456 1.00 77.00 299 GLN A CA 1
ATOM 2323 C C . GLN A 1 299 ? 22.117 -1.852 -11.023 1.00 77.00 299 GLN A C 1
ATOM 2325 O O . GLN A 1 299 ? 21.969 -2.127 -9.834 1.00 77.00 299 GLN A O 1
ATOM 2330 N N . GLY A 1 300 ? 21.979 -2.786 -11.969 1.00 85.56 300 GLY A N 1
ATOM 2331 C CA . GLY A 1 300 ? 21.641 -4.188 -11.682 1.00 85.56 300 GLY A CA 1
ATOM 2332 C C . GLY A 1 300 ? 20.147 -4.511 -11.743 1.00 85.56 300 GLY A C 1
ATOM 2333 O O . GLY A 1 300 ? 19.768 -5.657 -11.499 1.00 85.56 300 GLY A O 1
ATOM 2334 N N . ASP A 1 301 ? 19.314 -3.552 -12.143 1.00 89.94 301 ASP A N 1
ATOM 2335 C CA . ASP A 1 301 ? 17.864 -3.726 -12.236 1.00 89.94 301 ASP A CA 1
ATOM 2336 C C . ASP A 1 301 ? 17.444 -4.729 -13.320 1.00 89.94 301 ASP A C 1
ATOM 2338 O O . ASP A 1 301 ? 16.442 -5.420 -13.155 1.00 89.94 301 ASP A O 1
ATOM 2342 N N . ILE A 1 302 ? 18.248 -4.915 -14.376 1.00 93.44 302 ILE A N 1
ATOM 2343 C CA . ILE A 1 302 ? 18.046 -6.010 -15.345 1.00 93.44 302 ILE A CA 1
ATOM 2344 C C . ILE A 1 302 ? 18.041 -7.363 -14.625 1.00 93.44 302 ILE A C 1
ATOM 2346 O O . ILE A 1 302 ? 17.129 -8.164 -14.817 1.00 93.44 302 ILE A O 1
ATOM 2350 N N . HIS A 1 303 ? 19.043 -7.614 -13.775 1.00 91.38 303 HIS A N 1
ATOM 2351 C CA . HIS A 1 303 ? 19.141 -8.874 -13.043 1.00 91.38 303 HIS A CA 1
ATOM 2352 C C . HIS A 1 303 ? 17.984 -9.028 -12.054 1.00 91.38 303 HIS A C 1
ATOM 2354 O O . HIS A 1 303 ? 17.380 -10.094 -11.975 1.00 91.38 303 HIS A O 1
ATOM 2360 N N . PHE A 1 304 ? 17.645 -7.960 -11.331 1.00 90.94 304 PHE A N 1
ATOM 2361 C CA . PHE A 1 304 ? 16.502 -7.958 -10.422 1.00 90.94 304 PHE A CA 1
ATOM 2362 C C . PHE A 1 304 ? 15.191 -8.291 -11.155 1.00 90.94 304 PHE A C 1
ATOM 2364 O O . PHE A 1 304 ? 14.483 -9.208 -10.745 1.00 90.94 304 PHE A O 1
ATOM 2371 N N . GLY A 1 305 ? 14.923 -7.644 -12.292 1.00 94.19 305 GLY A N 1
ATOM 2372 C CA . GLY A 1 305 ? 13.743 -7.905 -13.116 1.00 94.19 305 GLY A CA 1
ATOM 2373 C C . GLY A 1 305 ? 13.685 -9.330 -13.677 1.00 94.19 305 GLY A C 1
ATOM 2374 O O . GLY A 1 305 ? 12.629 -9.959 -13.642 1.00 94.19 305 GLY A O 1
ATOM 2375 N N . GLN A 1 306 ? 14.818 -9.893 -14.110 1.00 95.44 306 GLN A N 1
ATOM 2376 C CA . GLN A 1 306 ? 14.897 -11.307 -14.505 1.00 95.44 306 GLN A CA 1
ATOM 2377 C C . GLN A 1 306 ? 14.525 -12.235 -13.343 1.00 95.44 306 GLN A C 1
ATOM 2379 O O . GLN A 1 306 ? 13.717 -13.145 -13.508 1.00 95.44 306 GLN A O 1
ATOM 2384 N N . ARG A 1 307 ? 15.047 -11.973 -12.139 1.00 95.12 307 ARG A N 1
ATOM 2385 C CA . ARG A 1 307 ? 14.721 -12.762 -10.941 1.00 95.12 307 ARG A CA 1
ATOM 2386 C C . ARG A 1 307 ? 13.254 -12.640 -10.533 1.00 95.12 307 ARG A C 1
ATOM 2388 O O . ARG A 1 307 ? 12.681 -13.630 -10.082 1.00 95.12 307 ARG A O 1
ATOM 2395 N N . MET A 1 308 ? 12.634 -11.471 -10.709 1.00 95.00 308 MET A N 1
ATOM 2396 C CA . MET A 1 308 ? 11.193 -11.303 -10.501 1.00 95.00 308 MET A CA 1
ATOM 2397 C C . MET A 1 308 ? 10.387 -12.202 -11.447 1.00 95.00 308 MET A C 1
ATOM 2399 O O . MET A 1 308 ? 9.498 -12.918 -10.990 1.00 95.00 308 MET A O 1
ATOM 2403 N N . LEU A 1 309 ? 10.726 -12.206 -12.741 1.00 96.56 309 LEU A N 1
ATOM 2404 C CA . LEU A 1 309 ? 10.076 -13.055 -13.745 1.00 96.56 309 LEU A CA 1
ATOM 2405 C C . LEU A 1 309 ? 10.289 -14.549 -13.465 1.00 96.56 309 LEU A C 1
ATOM 2407 O O . LEU A 1 309 ? 9.361 -15.336 -13.607 1.00 96.56 309 LEU A O 1
ATOM 2411 N N . GLU A 1 310 ? 11.485 -14.943 -13.027 1.00 95.88 310 GLU A N 1
ATOM 2412 C CA . GLU A 1 310 ? 11.798 -16.337 -12.691 1.00 95.88 310 GLU A CA 1
ATOM 2413 C C . GLU A 1 310 ? 11.025 -16.842 -11.463 1.00 95.88 310 GLU A C 1
ATOM 2415 O O . GLU A 1 310 ? 10.584 -17.991 -11.442 1.00 95.88 310 GLU A O 1
ATOM 2420 N N . LEU A 1 311 ? 10.874 -16.012 -10.426 1.00 95.56 311 LEU A N 1
ATOM 2421 C CA . LEU A 1 311 ? 10.261 -16.422 -9.157 1.00 95.56 311 LEU A CA 1
ATOM 2422 C C . LEU A 1 311 ? 8.749 -16.185 -9.090 1.00 95.56 311 LEU A C 1
ATOM 2424 O O . LEU A 1 311 ? 8.071 -16.830 -8.290 1.00 95.56 311 LEU A O 1
ATOM 2428 N N . ALA A 1 312 ? 8.217 -15.260 -9.889 1.00 95.38 312 ALA A N 1
ATOM 2429 C CA . ALA A 1 312 ? 6.806 -14.885 -9.868 1.00 95.38 312 ALA A CA 1
ATOM 2430 C C . ALA A 1 312 ? 6.240 -14.585 -11.275 1.00 95.38 312 ALA A C 1
ATOM 2432 O O . ALA A 1 312 ? 5.636 -13.525 -11.471 1.00 95.38 312 ALA A O 1
ATOM 2433 N N . PRO A 1 313 ? 6.374 -15.509 -12.249 1.00 95.25 313 PRO A N 1
ATOM 2434 C CA . PRO A 1 313 ? 5.988 -15.261 -13.643 1.00 95.25 313 PRO A CA 1
ATOM 2435 C C . PRO A 1 313 ? 4.502 -14.911 -13.817 1.00 95.25 313 PRO A C 1
ATOM 2437 O O . PRO A 1 313 ? 4.153 -14.115 -14.678 1.00 95.25 313 PRO A O 1
ATOM 2440 N N . GLU A 1 314 ? 3.621 -15.453 -12.971 1.00 92.38 314 GLU A N 1
ATOM 2441 C CA . GLU A 1 314 ? 2.172 -15.197 -13.041 1.00 92.38 314 GLU A CA 1
ATOM 2442 C C . GLU A 1 314 ? 1.784 -13.793 -12.537 1.00 92.38 314 GLU A C 1
ATOM 2444 O O . GLU A 1 314 ? 0.802 -13.185 -12.988 1.00 92.38 314 GLU A O 1
ATOM 2449 N N . SER A 1 315 ? 2.561 -13.260 -11.590 1.00 92.88 315 SER A N 1
ATOM 2450 C CA . SER A 1 315 ? 2.297 -11.970 -10.947 1.00 92.88 315 SER A CA 1
ATOM 2451 C C . SER A 1 315 ? 2.943 -10.811 -11.706 1.00 92.88 315 SER A C 1
ATOM 2453 O O . SER A 1 315 ? 2.368 -9.727 -11.767 1.00 92.88 315 SER A O 1
ATOM 2455 N N . VAL A 1 316 ? 4.119 -11.017 -12.302 1.00 96.25 316 VAL A N 1
ATOM 2456 C CA . VAL A 1 316 ? 4.872 -9.960 -12.992 1.00 96.25 316 VAL A CA 1
ATOM 2457 C C . VAL A 1 316 ? 4.343 -9.771 -14.411 1.00 96.25 316 VAL A C 1
ATOM 2459 O O . VAL A 1 316 ? 4.414 -10.671 -15.240 1.00 96.25 316 VAL A O 1
ATOM 2462 N N . LYS A 1 317 ? 3.814 -8.581 -14.700 1.00 95.50 317 LYS A N 1
ATOM 2463 C CA . LYS A 1 317 ? 3.206 -8.237 -15.991 1.00 95.50 317 LYS A CA 1
ATOM 2464 C C . LYS A 1 317 ? 4.197 -7.622 -16.971 1.00 95.50 317 LYS A C 1
ATOM 2466 O O . LYS A 1 317 ? 4.089 -7.864 -18.169 1.00 95.50 317 LYS A O 1
ATOM 2471 N N . ALA A 1 318 ? 5.162 -6.847 -16.477 1.00 96.62 318 ALA A N 1
ATOM 2472 C CA . ALA A 1 318 ? 6.216 -6.277 -17.309 1.00 96.62 318 ALA A CA 1
ATOM 2473 C C . ALA A 1 318 ? 7.439 -5.849 -16.498 1.00 96.62 318 ALA A C 1
ATOM 2475 O O . ALA A 1 318 ? 7.324 -5.419 -15.349 1.00 96.62 318 ALA A O 1
ATOM 2476 N N . ILE A 1 319 ? 8.597 -5.904 -17.154 1.00 97.94 319 ILE A N 1
ATOM 2477 C CA . ILE A 1 319 ? 9.848 -5.311 -16.690 1.00 97.94 319 ILE A CA 1
ATOM 2478 C C . ILE A 1 319 ? 10.294 -4.284 -17.734 1.00 97.94 319 ILE A C 1
ATOM 2480 O O . ILE A 1 319 ? 10.623 -4.656 -18.863 1.00 97.94 319 ILE A O 1
ATOM 2484 N N . PHE A 1 320 ? 10.325 -3.010 -17.356 1.00 98.38 320 PHE A N 1
ATOM 2485 C CA . PHE A 1 320 ? 10.799 -1.908 -18.186 1.00 98.38 320 PHE A CA 1
ATOM 2486 C C . PHE A 1 320 ? 12.146 -1.406 -17.666 1.00 98.38 320 PHE A C 1
ATOM 2488 O O . PHE A 1 320 ? 12.273 -1.049 -16.501 1.00 98.38 320 PHE A O 1
ATOM 2495 N N . ILE A 1 321 ? 13.155 -1.355 -18.530 1.00 97.88 321 ILE A N 1
ATOM 2496 C CA . ILE A 1 321 ? 14.501 -0.913 -18.164 1.00 97.88 321 ILE A CA 1
ATOM 2497 C C . ILE A 1 321 ? 14.885 0.302 -19.000 1.00 97.88 321 ILE A C 1
ATOM 2499 O O . ILE A 1 321 ? 15.035 0.206 -20.218 1.00 97.88 321 ILE A O 1
ATOM 2503 N N . HIS A 1 322 ? 15.078 1.440 -18.346 1.00 97.69 322 HIS A N 1
ATOM 2504 C CA . HIS A 1 322 ? 15.615 2.628 -18.977 1.00 97.69 322 HIS A CA 1
ATOM 2505 C C . HIS A 1 322 ? 17.085 2.386 -19.339 1.00 97.69 322 HIS A C 1
ATOM 2507 O O . HIS A 1 322 ? 17.936 2.172 -18.472 1.00 97.69 322 HIS A O 1
ATOM 2513 N N . ASP A 1 323 ? 17.393 2.380 -20.635 1.00 97.12 323 ASP A N 1
ATOM 2514 C CA . ASP A 1 323 ? 18.749 2.122 -21.106 1.00 97.12 323 ASP A CA 1
ATOM 2515 C C . ASP A 1 323 ? 19.592 3.397 -21.052 1.00 97.12 323 ASP A C 1
ATOM 2517 O O . ASP A 1 323 ? 19.468 4.313 -21.873 1.00 97.12 323 ASP A O 1
ATOM 2521 N N . VAL A 1 324 ? 20.473 3.434 -20.059 1.00 95.12 324 VAL A N 1
ATOM 2522 C CA . VAL A 1 324 ? 21.390 4.545 -19.778 1.00 95.12 324 VAL A CA 1
ATOM 2523 C C . VAL A 1 324 ? 22.840 4.200 -20.119 1.00 95.12 324 VAL A C 1
ATOM 2525 O O . VAL A 1 324 ? 23.726 5.040 -19.976 1.00 95.12 324 VAL A O 1
ATOM 2528 N N . VAL A 1 325 ? 23.098 2.968 -20.582 1.00 93.94 325 VAL A N 1
ATOM 2529 C CA . VAL A 1 325 ? 24.450 2.465 -20.895 1.00 93.94 325 VAL A CA 1
ATOM 2530 C C . VAL A 1 325 ? 24.643 2.106 -22.370 1.00 93.94 325 VAL A C 1
ATOM 2532 O O . VAL A 1 325 ? 25.704 1.600 -22.731 1.00 93.94 325 VAL A O 1
ATOM 2535 N N . ALA A 1 326 ? 23.652 2.398 -23.219 1.00 93.19 326 ALA A N 1
ATOM 2536 C CA . ALA A 1 326 ? 23.654 2.094 -24.650 1.00 93.19 326 ALA A CA 1
ATOM 2537 C C . ALA A 1 326 ? 23.857 0.594 -24.928 1.00 93.19 326 ALA A C 1
ATOM 2539 O O . ALA A 1 326 ? 24.791 0.172 -25.617 1.00 93.19 326 ALA A O 1
ATOM 2540 N N . THR A 1 327 ? 22.963 -0.217 -24.366 1.00 95.44 327 THR A N 1
ATOM 2541 C CA . THR A 1 327 ? 22.956 -1.672 -24.520 1.00 95.44 327 THR A CA 1
ATOM 2542 C C . THR A 1 327 ? 22.840 -2.057 -26.003 1.00 95.44 327 THR A C 1
ATOM 2544 O O . THR A 1 327 ? 21.919 -1.597 -26.682 1.00 95.44 327 THR A O 1
ATOM 2547 N N . PRO A 1 328 ? 23.729 -2.919 -26.538 1.00 96.56 328 PRO A N 1
ATOM 2548 C CA . PRO A 1 328 ? 23.685 -3.313 -27.943 1.00 96.56 328 PRO A CA 1
ATOM 2549 C C . PRO A 1 328 ? 22.356 -3.961 -28.349 1.00 96.56 328 PRO A C 1
ATOM 2551 O O . PRO A 1 328 ? 21.798 -4.776 -27.616 1.00 96.56 328 PRO A O 1
ATOM 2554 N N . GLU A 1 329 ? 21.909 -3.699 -29.577 1.00 95.56 329 GLU A N 1
ATOM 2555 C CA . GLU A 1 329 ? 20.617 -4.173 -30.102 1.00 95.56 329 GLU A CA 1
ATOM 2556 C C . GLU A 1 329 ? 20.448 -5.704 -30.071 1.00 95.56 329 GLU A C 1
ATOM 2558 O O . GLU A 1 329 ? 19.343 -6.227 -29.948 1.00 95.56 329 GLU A O 1
ATOM 2563 N N . ALA A 1 330 ? 21.541 -6.462 -30.192 1.00 96.56 330 ALA A N 1
ATOM 2564 C CA . ALA A 1 330 ? 21.497 -7.917 -30.041 1.00 96.56 330 ALA A CA 1
ATOM 2565 C C . ALA A 1 330 ? 21.133 -8.333 -28.602 1.00 96.56 330 ALA A C 1
ATOM 2567 O O . ALA A 1 330 ? 20.271 -9.187 -28.420 1.00 96.56 330 ALA A O 1
ATOM 2568 N N . ALA A 1 331 ? 21.730 -7.680 -27.601 1.00 95.94 331 ALA A N 1
ATOM 2569 C CA . ALA A 1 331 ? 21.450 -7.936 -26.190 1.00 95.94 331 ALA A CA 1
ATOM 2570 C C . ALA A 1 331 ? 20.053 -7.438 -25.789 1.00 95.94 331 ALA A C 1
ATOM 2572 O O . ALA A 1 331 ? 19.350 -8.127 -25.056 1.00 95.94 331 ALA A O 1
ATOM 2573 N N . ARG A 1 332 ? 19.601 -6.293 -26.326 1.00 97.00 332 ARG A N 1
ATOM 2574 C CA . ARG A 1 332 ? 18.216 -5.816 -26.147 1.00 97.00 332 ARG A CA 1
ATOM 2575 C C . ARG A 1 332 ? 17.195 -6.860 -26.597 1.00 97.00 332 ARG A C 1
ATOM 2577 O O . ARG A 1 332 ? 16.252 -7.151 -25.868 1.00 97.00 332 ARG A O 1
ATOM 2584 N N . ARG A 1 333 ? 17.406 -7.459 -27.775 1.00 96.12 333 ARG A N 1
ATOM 2585 C CA . ARG A 1 333 ? 16.526 -8.508 -28.310 1.00 96.12 333 ARG A CA 1
ATOM 2586 C C . ARG A 1 333 ? 16.540 -9.779 -27.466 1.00 96.12 333 ARG A C 1
ATOM 2588 O O . ARG A 1 333 ? 15.484 -10.358 -27.246 1.00 96.12 333 ARG A O 1
ATOM 2595 N N . GLU A 1 334 ? 17.705 -10.196 -26.977 1.00 96.62 334 GLU A N 1
ATOM 2596 C CA . GLU A 1 334 ? 17.821 -11.345 -26.072 1.00 96.62 334 GLU A CA 1
ATOM 2597 C C . GLU A 1 334 ? 17.064 -11.113 -24.755 1.00 96.62 334 GLU A C 1
ATOM 2599 O O . GLU A 1 334 ? 16.277 -11.959 -24.333 1.00 96.62 334 GLU A O 1
ATOM 2604 N N . LEU A 1 335 ? 17.223 -9.932 -24.151 1.00 96.88 335 LEU A N 1
ATOM 2605 C CA . LEU A 1 335 ? 16.500 -9.541 -22.939 1.00 96.88 335 LEU A CA 1
ATOM 2606 C C . LEU A 1 335 ? 14.984 -9.489 -23.162 1.00 96.88 335 LEU A C 1
ATOM 2608 O O . LEU A 1 335 ? 14.232 -9.985 -22.322 1.00 96.88 335 LEU A O 1
ATOM 2612 N N . ALA A 1 336 ? 14.537 -8.975 -24.311 1.00 95.75 336 ALA A N 1
ATOM 2613 C CA . ALA A 1 336 ? 13.119 -8.905 -24.654 1.00 95.75 336 ALA A CA 1
ATOM 2614 C C . ALA A 1 336 ? 12.474 -10.295 -24.783 1.00 95.75 336 ALA A C 1
ATOM 2616 O O . ALA A 1 336 ? 11.342 -10.482 -24.337 1.00 95.75 336 ALA A O 1
ATOM 2617 N N . VAL A 1 337 ? 13.196 -11.289 -25.323 1.00 94.69 337 VAL A N 1
ATOM 2618 C CA . VAL A 1 337 ? 12.743 -12.697 -25.337 1.00 94.69 337 VAL A CA 1
ATOM 2619 C C . VAL A 1 337 ? 12.565 -13.231 -23.913 1.00 94.69 337 VAL A C 1
ATOM 2621 O O . VAL A 1 337 ? 11.631 -13.984 -23.653 1.00 94.69 337 VAL A O 1
ATOM 2624 N N . GLY A 1 338 ? 13.424 -12.806 -22.986 1.00 93.06 338 GLY A N 1
ATOM 2625 C CA . GLY A 1 338 ? 13.320 -13.108 -21.559 1.00 93.06 338 GLY A CA 1
ATOM 2626 C C . GLY A 1 338 ? 12.306 -12.257 -20.786 1.00 93.06 338 GLY A C 1
ATOM 2627 O O . GLY A 1 338 ? 12.274 -12.358 -19.566 1.00 93.06 338 GLY A O 1
ATOM 2628 N N . GLY A 1 339 ? 11.506 -11.413 -21.449 1.00 95.00 339 GLY A N 1
ATOM 2629 C CA . GLY A 1 339 ? 10.483 -10.572 -20.812 1.00 95.00 339 GLY A CA 1
ATOM 2630 C C . GLY A 1 339 ? 10.978 -9.228 -20.262 1.00 95.00 339 GLY A C 1
ATOM 2631 O O . GLY A 1 339 ? 10.194 -8.498 -19.656 1.00 95.00 339 GLY A O 1
ATOM 2632 N N . VAL A 1 340 ? 12.246 -8.868 -20.488 1.00 97.69 340 VAL A N 1
ATOM 2633 C CA . VAL A 1 340 ? 12.842 -7.597 -20.046 1.00 97.69 340 VAL A CA 1
ATOM 2634 C C . VAL A 1 340 ? 12.925 -6.615 -21.211 1.00 97.69 340 VAL A C 1
ATOM 2636 O O . VAL A 1 340 ? 13.661 -6.833 -22.173 1.00 97.69 340 VAL A O 1
ATOM 2639 N N . ARG A 1 341 ? 12.184 -5.507 -21.127 1.00 97.75 341 ARG A N 1
ATOM 2640 C CA . ARG A 1 341 ? 12.048 -4.531 -22.217 1.00 97.75 341 ARG A CA 1
ATOM 2641 C C . ARG A 1 341 ? 12.881 -3.293 -21.944 1.00 97.75 341 ARG A C 1
ATOM 2643 O O . ARG A 1 341 ? 12.566 -2.508 -21.053 1.00 97.75 341 ARG A O 1
ATOM 2650 N N . LEU A 1 342 ? 13.939 -3.111 -22.729 1.00 98.12 342 LEU A N 1
ATOM 2651 C CA . LEU A 1 342 ? 14.754 -1.902 -22.663 1.00 98.12 342 LEU A CA 1
ATOM 2652 C C . LEU A 1 342 ? 14.103 -0.776 -23.468 1.00 98.12 342 LEU A C 1
ATOM 2654 O O . LEU A 1 342 ? 13.608 -1.007 -24.571 1.00 98.12 342 LEU A O 1
ATOM 2658 N N . PHE A 1 343 ? 14.141 0.443 -22.937 1.00 97.75 343 PHE A N 1
ATOM 2659 C CA . PHE A 1 343 ? 13.612 1.634 -23.596 1.00 97.75 343 PHE A CA 1
ATOM 2660 C C . PHE A 1 343 ? 14.565 2.825 -23.463 1.00 97.75 343 PHE A C 1
ATOM 2662 O O . PHE A 1 343 ? 15.289 2.958 -22.481 1.00 97.75 343 PHE A O 1
ATOM 2669 N N . ASP A 1 344 ? 14.536 3.723 -24.449 1.00 96.12 344 ASP A N 1
ATOM 2670 C CA . ASP A 1 344 ? 15.359 4.944 -24.466 1.00 96.12 344 ASP A CA 1
ATOM 2671 C C . ASP A 1 344 ? 14.619 6.181 -23.946 1.00 96.12 344 ASP A C 1
ATOM 2673 O O . ASP A 1 344 ? 15.233 7.151 -23.514 1.00 96.12 344 ASP A O 1
ATOM 2677 N N . THR A 1 345 ? 13.287 6.175 -24.038 1.00 96.12 345 THR A N 1
ATOM 2678 C CA . THR A 1 345 ? 12.421 7.270 -23.586 1.00 96.12 345 THR A CA 1
ATOM 2679 C C . THR A 1 345 ? 11.153 6.707 -22.961 1.00 96.12 345 THR A C 1
ATOM 2681 O O . THR A 1 345 ? 10.677 5.649 -23.375 1.00 96.12 345 THR A O 1
ATOM 2684 N N . TYR A 1 346 ? 10.555 7.435 -22.020 1.00 95.81 346 TYR A N 1
ATOM 2685 C CA . TYR A 1 346 ? 9.300 7.019 -21.388 1.00 95.81 346 TYR A CA 1
ATOM 2686 C C . TYR A 1 346 ? 8.112 6.954 -22.355 1.00 95.81 346 TYR A C 1
ATOM 2688 O O . TYR A 1 346 ? 7.190 6.178 -22.139 1.00 95.81 346 TYR A O 1
ATOM 2696 N N . VAL A 1 347 ? 8.156 7.685 -23.473 1.00 96.06 347 VAL A N 1
ATOM 2697 C CA . VAL A 1 347 ? 7.188 7.507 -24.571 1.00 96.06 347 VAL A CA 1
ATOM 2698 C C . VAL A 1 347 ? 7.376 6.146 -25.250 1.00 96.06 347 VAL A C 1
ATOM 2700 O O . VAL A 1 347 ? 6.401 5.480 -25.588 1.00 96.06 347 VAL A O 1
ATOM 2703 N N . GLY A 1 348 ? 8.626 5.701 -25.413 1.00 96.44 348 GLY A N 1
ATOM 2704 C CA . GLY A 1 348 ? 8.937 4.347 -25.870 1.00 96.44 348 GLY A CA 1
ATOM 2705 C C . GLY A 1 348 ? 8.421 3.283 -24.901 1.00 96.44 348 GLY A C 1
ATOM 2706 O O . GLY A 1 348 ? 7.763 2.347 -25.339 1.00 96.44 348 GLY A O 1
ATOM 2707 N N . ALA A 1 349 ? 8.635 3.469 -23.593 1.00 97.50 349 ALA A N 1
ATOM 2708 C CA . ALA A 1 349 ? 8.081 2.583 -22.565 1.00 97.50 349 ALA A CA 1
ATOM 2709 C C . ALA A 1 349 ? 6.545 2.530 -22.616 1.00 97.50 349 ALA A C 1
ATOM 2711 O O . ALA A 1 349 ? 5.966 1.448 -22.569 1.00 97.50 349 ALA A O 1
ATOM 2712 N N . ALA A 1 350 ? 5.885 3.681 -22.788 1.00 96.44 350 ALA A N 1
ATOM 2713 C CA . ALA A 1 350 ? 4.433 3.764 -22.915 1.00 96.44 350 ALA A CA 1
ATOM 2714 C C . ALA A 1 350 ? 3.904 2.986 -24.127 1.00 96.44 350 ALA A C 1
ATOM 2716 O O . ALA A 1 350 ? 2.906 2.280 -24.010 1.00 96.44 350 ALA A O 1
ATOM 2717 N N . ARG A 1 351 ? 4.594 3.046 -25.273 1.00 96.06 351 ARG A N 1
ATOM 2718 C CA . ARG A 1 351 ? 4.225 2.249 -26.452 1.00 96.06 351 ARG A CA 1
ATOM 2719 C C . ARG A 1 351 ? 4.279 0.749 -26.155 1.00 96.06 351 ARG A C 1
ATOM 2721 O O . ARG A 1 351 ? 3.334 0.035 -26.466 1.00 96.06 351 ARG A O 1
ATOM 2728 N N . GLU A 1 352 ? 5.357 0.285 -25.528 1.00 95.69 352 GLU A N 1
ATOM 2729 C CA . GLU A 1 352 ? 5.499 -1.124 -25.140 1.00 95.69 352 GLU A CA 1
ATOM 2730 C C . GLU A 1 352 ? 4.433 -1.539 -24.107 1.00 95.69 352 GLU A C 1
ATOM 2732 O O . GLU A 1 352 ? 3.879 -2.631 -24.186 1.00 95.69 352 GLU A O 1
ATOM 2737 N N . ALA A 1 353 ? 4.101 -0.666 -23.152 1.00 95.62 353 ALA A N 1
ATOM 2738 C CA . ALA A 1 353 ? 3.056 -0.918 -22.161 1.00 95.62 353 ALA A CA 1
ATOM 2739 C C . ALA A 1 353 ? 1.651 -0.992 -22.783 1.00 95.62 353 ALA A C 1
ATOM 2741 O O . ALA A 1 353 ? 0.844 -1.821 -22.363 1.00 95.62 353 ALA A O 1
ATOM 2742 N N . LEU A 1 354 ? 1.372 -0.188 -23.813 1.00 94.50 354 LEU A N 1
ATOM 2743 C CA . LEU A 1 354 ? 0.129 -0.268 -24.582 1.00 94.50 354 LEU A CA 1
ATOM 2744 C C . LEU A 1 354 ? 0.015 -1.605 -25.331 1.00 94.50 354 LEU A C 1
ATOM 2746 O O . LEU A 1 354 ? -1.039 -2.235 -25.303 1.00 94.50 354 LEU A O 1
ATOM 2750 N N . GLU A 1 355 ? 1.103 -2.085 -25.943 1.00 93.88 355 GLU A N 1
ATOM 2751 C CA . GLU A 1 355 ? 1.140 -3.404 -26.600 1.00 93.88 355 GLU A CA 1
ATOM 2752 C C . GLU A 1 355 ? 0.898 -4.562 -25.618 1.00 93.88 355 GLU A C 1
ATOM 2754 O O . GLU A 1 355 ? 0.336 -5.592 -25.991 1.00 93.88 355 GLU A O 1
ATOM 2759 N N . LEU A 1 356 ? 1.288 -4.381 -24.355 1.00 93.44 356 LEU A N 1
ATOM 2760 C CA . LEU A 1 356 ? 1.037 -5.324 -23.264 1.00 93.44 356 LEU A CA 1
ATOM 2761 C C . LEU A 1 356 ? -0.340 -5.160 -22.603 1.00 93.44 356 LEU A C 1
ATOM 2763 O O . LEU A 1 356 ? -0.634 -5.887 -21.656 1.00 93.44 356 LEU A O 1
ATOM 2767 N N . VAL A 1 357 ? -1.182 -4.239 -23.086 1.00 93.00 357 VAL A N 1
ATOM 2768 C CA . VAL A 1 357 ? -2.507 -3.944 -22.513 1.00 93.00 357 VAL A CA 1
ATOM 2769 C C . VAL A 1 357 ? -2.401 -3.527 -21.037 1.00 93.00 357 VAL A C 1
ATOM 2771 O O . VAL A 1 357 ? -3.207 -3.914 -20.198 1.00 93.00 357 VAL A O 1
ATOM 2774 N N . LEU A 1 358 ? -1.366 -2.752 -20.703 1.00 91.50 358 LEU A N 1
ATOM 2775 C CA . LEU A 1 358 ? -1.190 -2.157 -19.373 1.00 91.50 358 LEU A CA 1
ATOM 2776 C C . LEU A 1 358 ? -1.735 -0.731 -19.293 1.00 91.50 358 LEU A C 1
ATOM 2778 O O . LEU A 1 358 ? -1.988 -0.244 -18.196 1.00 91.50 358 LEU A O 1
ATOM 2782 N N . LEU A 1 359 ? -1.901 -0.073 -20.441 1.00 90.69 359 LEU A N 1
ATOM 2783 C CA . LEU A 1 359 ? -2.426 1.284 -20.557 1.00 90.69 359 LEU A CA 1
ATOM 2784 C C . LEU A 1 359 ? -3.765 1.272 -21.295 1.00 90.69 359 LEU A C 1
ATOM 2786 O O . LEU A 1 359 ? -4.012 0.393 -22.127 1.00 90.69 359 LEU A O 1
ATOM 2790 N N . GLY A 1 360 ? -4.605 2.264 -21.005 1.00 80.62 360 GLY A N 1
ATOM 2791 C CA . GLY A 1 360 ? -5.808 2.541 -21.784 1.00 80.62 360 GLY A CA 1
ATOM 2792 C C . GLY A 1 360 ? -5.489 3.028 -23.211 1.00 80.62 360 GLY A C 1
ATOM 2793 O O . GLY A 1 360 ? -4.359 3.453 -23.472 1.00 80.62 360 GLY A O 1
ATOM 2794 N N . PRO A 1 361 ? -6.461 2.932 -24.138 1.00 65.19 361 PRO A N 1
ATOM 2795 C CA . PRO A 1 361 ? -6.314 3.353 -25.534 1.00 65.19 361 PRO A CA 1
ATOM 2796 C C . PRO A 1 361 ? -6.167 4.866 -25.738 1.00 65.19 361 PRO A C 1
ATOM 2798 O O . PRO A 1 361 ? -6.677 5.648 -24.901 1.00 65.19 361 PRO A O 1
#

Organism: Sorangium cellulosum (NCBI:txid56)

pLDDT: mean 82.26, std 18.27, range [31.55, 98.38]

Mean predicted aligned error: 8.59 Å

InterPro domains:
  IPR019236 Phosphatidate phosphatase APP1, catalytic domain [PF09949] (177-322)

Solvent-accessible surface area (backbone atoms only — not comparable to full-atom values): 19707 Å² total; per-residue (Å²): 134,82,81,80,76,74,76,79,74,78,78,75,77,48,58,68,62,49,49,52,48,50,59,44,64,72,50,89,54,46,75,67,44,48,51,47,47,49,51,55,58,72,70,39,53,49,70,46,39,30,57,39,53,68,73,47,62,48,48,57,52,69,66,60,35,57,63,43,101,84,65,68,49,50,32,59,51,50,44,44,43,57,31,59,78,42,33,86,46,43,50,55,72,33,50,26,49,51,50,55,43,54,61,76,48,77,44,51,74,68,49,48,52,34,46,47,34,49,53,75,72,42,57,47,69,50,42,58,51,28,52,51,55,36,40,60,68,41,43,57,73,17,58,62,38,44,52,74,62,16,47,72,53,64,69,59,42,50,54,53,42,52,49,48,48,59,37,28,74,85,41,79,71,84,38,42,39,34,40,27,35,49,68,41,42,48,22,20,57,81,69,33,77,92,48,62,71,70,38,65,44,76,50,46,58,57,43,52,52,40,43,29,27,18,44,52,96,61,69,40,74,79,40,32,43,33,59,50,62,68,64,69,77,57,88,73,52,61,74,56,49,54,52,51,47,57,39,37,77,67,71,64,42,91,56,29,53,44,43,35,66,59,67,78,40,68,57,86,63,61,32,52,53,48,56,48,49,53,48,58,52,53,43,51,77,41,68,41,38,34,32,32,39,38,22,19,62,77,81,55,37,60,60,48,45,48,50,45,43,74,75,35,53,91,40,45,75,45,30,41,27,33,50,53,70,74,73,53,72,71,58,45,53,55,36,42,77,70,55,37,40,68,27,85,43,39,64,53,44,44,54,56,35,42,78,67,58,39,30,49,135

Secondary structure (DSSP, 8-state):
-----PPPPPPPPSHHHHHHHHHHHTS---HHHHHHHHHHHHHS-HHHHHHHHHHS-HHHHHHH----SSS--HHHHHHHIIIIISGGG--HHHHHHHHHHH-SSS--HHHHHHHHHHHHT--THHHHHHHHHHHTT-SS--HHHIIIII---HHHHHHHHHHHHHHHTT-----EEEEE--BTTTB--SS--SS-TT-BPTTHHHHHHHHHH-SSSSPPPS--EEE----TT-SSSHHHHHHHHHHHTTT--------S------SHHHHHHHHHHHHHHHHHH-TTSEEEEEEETTTTHHHHHHHHHHH-TTTEEEEEEE-SS---HHHHHHHHHTTEEEESSHHHHHHHHHHTT-S--

Nearest PDB structures (foldseek):
  5j67-assembly4_D  TM=5.868E-01  e=1.310E+00  Homo sapiens
  5j67-assembly3_C  TM=5.754E-01  e=1.244E+00  Homo sapiens
  7bdv-assembly1_A  TM=6.385E-01  e=5.590E+00  Sulfobacillus thermosulfidooxidans
  8rbx-assembly1_o  TM=2.302E-01  e=1.244E+00  Homo sapiens

Sequence (361 aa):
MTIDTTPDAPVPSVLPKVDEIRQRMASHTDRHDERRILEILAGATAVELDEMLLQLDLRALLGDVDDRLIGPDNRTALLDLLTADRLGDLGVPARAALASALQRGRTGRLEEQALRRIWLGTRGADVTRLKNALDGRGGYHDLHQLFYHDIDDGALREELLEHIAREAVAVSTGEVKILSDIDDTFYANWKDARYPKKTVYPGVLQFYAELDRGPGPEPGLPGGVTFVTARPGDRLGLVEDATLAALAERGQLTATVLAGSFTRLLGNRTIAEKKLENFLEYRRLYPEYGFVFIGDSGQGDIHFGQRMLELAPESVKAIFIHDVVATPEAARRELAVGGVRLFDTYVGAAREALELVLLGP

Foldseek 3Di:
DDDDPDPPDPDPDLVVLLVLLVVCLVDQNDPVSLVVNLVSLLPDDLVSNQVSLLVDQLLSNLVRQAQDPPDDRSSLSVLCVCLPVNVVSYALLSLLSNLLSQQPWAHDPSSLVSNLSSQLVAAACSLVVNQCSQLQVAAQRHPLCVLPTRDPDPVSSVVSLVRLVVRLPPDAQLAAQEEEEPDLFQFDADQFPVDPHRHGAPCNLVLLLQLQLWADPGGGDAASYEYAYLDPPCQDCVVVCVSVVVCVVVVSDPYRYRSHDSHDDDDLPVSLVVSLVSVVSVCSSVVNHAYEYTEEPPRCLLVSVLVCCVVPVPRYLAAEYEYRPCDDPVVQVVSVVSRHHYDPGSVRVSVVCVVSRSGYD